Protein AF-A0A4U2CWR6-F1 (afdb_monomer_lite)

Structure (mmCIF, N/CA/C/O backbone):
data_AF-A0A4U2CWR6-F1
#
_entry.id   AF-A0A4U2CWR6-F1
#
loop_
_atom_site.group_PDB
_atom_site.id
_atom_site.type_symbol
_atom_site.label_atom_id
_atom_site.label_alt_id
_atom_site.label_comp_id
_atom_site.label_asym_id
_atom_site.label_entity_id
_atom_site.label_seq_id
_atom_site.pdbx_PDB_ins_code
_atom_site.Cartn_x
_atom_site.Cartn_y
_atom_site.Cartn_z
_atom_site.occupancy
_atom_site.B_iso_or_equiv
_atom_site.auth_seq_id
_atom_site.auth_comp_id
_atom_site.auth_asym_id
_atom_site.auth_atom_id
_atom_site.pdbx_PDB_model_num
ATOM 1 N N . MET A 1 1 ? 25.689 -24.773 -18.401 1.00 38.22 1 MET A N 1
ATOM 2 C CA . MET A 1 1 ? 24.931 -24.814 -19.674 1.00 38.22 1 MET A CA 1
ATOM 3 C C . MET A 1 1 ? 25.914 -24.914 -20.842 1.00 38.22 1 MET A C 1
ATOM 5 O O . MET A 1 1 ? 26.768 -24.046 -20.956 1.00 38.22 1 MET A O 1
ATOM 9 N N . LYS A 1 2 ? 25.847 -25.972 -21.668 1.00 33.59 2 LYS A N 1
ATOM 10 C CA . LYS A 1 2 ? 26.625 -26.074 -22.920 1.00 33.59 2 LYS A CA 1
ATOM 11 C C . LYS A 1 2 ? 25.973 -25.174 -23.967 1.00 33.59 2 LYS A C 1
ATOM 13 O O . LYS A 1 2 ? 24.933 -25.519 -24.521 1.00 33.59 2 LYS A O 1
ATOM 18 N N . ILE A 1 3 ? 26.577 -24.022 -24.215 1.00 40.25 3 ILE A N 1
ATOM 19 C CA . ILE A 1 3 ? 26.231 -23.178 -25.354 1.00 40.25 3 ILE A CA 1
ATOM 20 C C . ILE A 1 3 ? 26.748 -23.913 -26.596 1.00 40.25 3 ILE A C 1
ATOM 22 O O . ILE A 1 3 ? 27.951 -23.987 -26.812 1.00 40.25 3 ILE A O 1
ATOM 26 N N . THR A 1 4 ? 25.856 -24.541 -27.363 1.00 43.25 4 THR A N 1
ATOM 27 C CA . THR A 1 4 ? 26.232 -25.186 -28.630 1.00 43.25 4 THR A CA 1
ATOM 28 C C . THR A 1 4 ? 25.918 -24.200 -29.746 1.00 43.25 4 THR A C 1
ATOM 30 O O . THR A 1 4 ? 24.808 -24.187 -30.268 1.00 43.25 4 THR A O 1
ATOM 33 N N . LEU A 1 5 ? 26.868 -23.314 -30.049 1.00 50.66 5 LEU A N 1
ATOM 34 C CA . LEU A 1 5 ? 26.775 -22.374 -31.164 1.00 50.66 5 LEU A CA 1
ATOM 35 C C . LEU A 1 5 ? 27.650 -22.901 -32.306 1.00 50.66 5 LEU A C 1
ATOM 37 O O . LEU A 1 5 ? 28.871 -22.914 -32.212 1.00 50.66 5 LEU A O 1
ATOM 41 N N . THR A 1 6 ? 27.042 -23.353 -33.399 1.00 48.31 6 THR A N 1
ATOM 42 C CA . THR A 1 6 ? 27.735 -23.533 -34.683 1.00 48.31 6 THR A CA 1
ATOM 43 C C . THR A 1 6 ? 27.478 -22.286 -35.528 1.00 48.31 6 THR A C 1
ATOM 45 O O . THR A 1 6 ? 26.455 -22.186 -36.201 1.00 48.31 6 THR A O 1
ATOM 48 N N . PRO A 1 7 ? 28.357 -21.278 -35.404 1.00 51.94 7 PRO A N 1
ATOM 49 C CA . PRO A 1 7 ? 29.468 -21.095 -36.344 1.00 51.94 7 PRO A CA 1
ATOM 50 C C . PRO A 1 7 ? 30.818 -21.010 -35.611 1.00 51.94 7 PRO A C 1
ATOM 52 O O . PRO A 1 7 ? 30.863 -20.699 -34.427 1.00 51.94 7 PRO A O 1
ATOM 55 N N . GLN A 1 8 ? 31.931 -21.301 -36.302 1.00 70.06 8 GLN A N 1
ATOM 56 C CA . GLN A 1 8 ? 33.283 -21.359 -35.715 1.00 70.06 8 GLN A CA 1
ATOM 57 C C . GLN A 1 8 ? 33.534 -20.222 -34.708 1.00 70.06 8 GLN A C 1
ATOM 59 O O . GLN A 1 8 ? 33.288 -19.067 -35.032 1.00 70.06 8 GLN A O 1
ATOM 64 N N . GLN A 1 9 ? 34.078 -20.535 -33.524 1.00 72.56 9 GLN A N 1
ATOM 65 C CA . GLN A 1 9 ? 34.328 -19.604 -32.400 1.00 72.56 9 GLN A CA 1
ATOM 66 C C . GLN A 1 9 ? 34.933 -18.249 -32.823 1.00 72.56 9 GLN A C 1
ATOM 68 O O . GLN A 1 9 ? 34.632 -17.217 -32.230 1.00 72.56 9 GLN A O 1
ATOM 73 N N . LYS A 1 10 ? 35.749 -18.245 -33.888 1.00 75.25 10 LYS A N 1
ATOM 74 C CA . LYS A 1 10 ? 36.299 -17.040 -34.531 1.00 75.25 10 LYS A CA 1
ATOM 75 C C . LYS A 1 10 ? 35.227 -16.115 -35.124 1.00 75.25 10 LYS A C 1
ATOM 77 O O . LYS A 1 10 ? 35.309 -14.902 -34.951 1.00 75.25 10 LYS A O 1
ATOM 82 N N . GLY A 1 11 ? 34.230 -16.674 -35.804 1.00 77.94 11 GLY A N 1
ATOM 83 C CA . GLY A 1 11 ? 33.091 -15.951 -36.368 1.00 77.94 11 GLY A CA 1
ATOM 84 C C . GLY A 1 11 ? 32.202 -15.337 -35.291 1.00 77.94 11 GLY A C 1
ATOM 85 O O . GLY A 1 11 ? 31.825 -14.178 -35.419 1.00 77.94 11 GLY A O 1
ATOM 86 N N . LEU A 1 12 ? 31.954 -16.054 -34.190 1.00 80.06 12 LEU A N 1
ATOM 87 C CA . LEU A 1 12 ? 31.197 -15.506 -33.062 1.00 80.06 12 LEU A CA 1
ATOM 88 C C . LEU A 1 12 ? 31.945 -14.354 -32.377 1.00 80.06 12 LEU A C 1
ATOM 90 O O . LEU A 1 12 ? 31.352 -13.307 -32.138 1.00 80.06 12 LEU A O 1
ATOM 94 N N . SER A 1 13 ? 33.251 -14.498 -32.119 1.00 82.75 13 SER A N 1
ATOM 95 C CA . SER A 1 13 ? 34.047 -13.393 -31.563 1.00 82.75 13 SER A CA 1
ATOM 96 C C . SER A 1 13 ? 34.079 -12.178 -32.493 1.00 82.75 13 SER A C 1
ATOM 98 O O . SER A 1 13 ? 33.919 -11.052 -32.037 1.00 82.75 13 SER A O 1
ATOM 100 N N . ALA A 1 14 ? 34.214 -12.393 -33.807 1.00 81.62 14 ALA A N 1
ATOM 101 C CA . ALA A 1 14 ? 34.200 -11.306 -34.784 1.00 81.62 14 ALA A CA 1
ATOM 102 C C . ALA A 1 14 ? 32.835 -10.601 -34.836 1.00 81.62 14 ALA A C 1
ATOM 104 O O . ALA A 1 14 ? 32.784 -9.375 -34.855 1.00 81.62 14 ALA A O 1
ATOM 105 N N . TYR A 1 15 ? 31.739 -11.362 -34.799 1.00 83.31 15 TYR A N 1
ATOM 106 C CA . TYR A 1 15 ? 30.382 -10.821 -34.758 1.00 83.31 15 TYR A CA 1
ATOM 107 C C . TYR A 1 15 ? 30.143 -9.975 -33.502 1.00 83.31 15 TYR A C 1
ATOM 109 O O . TYR A 1 15 ? 29.668 -8.847 -33.604 1.00 83.31 15 TYR A O 1
ATOM 117 N N . LEU A 1 16 ? 30.537 -10.472 -32.325 1.00 83.94 16 LEU A N 1
ATOM 118 C CA . LEU A 1 16 ? 30.400 -9.732 -31.068 1.00 83.94 16 LEU A CA 1
ATOM 119 C C . LEU A 1 16 ? 31.238 -8.446 -31.072 1.00 83.94 16 LEU A C 1
ATOM 121 O O . LEU A 1 16 ? 30.727 -7.393 -30.699 1.00 83.94 16 LEU A O 1
ATOM 125 N N . ASN A 1 17 ? 32.479 -8.501 -31.566 1.00 83.56 17 ASN A N 1
ATOM 126 C CA . ASN A 1 17 ? 33.357 -7.329 -31.681 1.00 83.56 17 ASN A CA 1
ATOM 127 C C . ASN A 1 17 ? 32.782 -6.241 -32.600 1.00 83.56 17 ASN A C 1
ATOM 129 O O . ASN A 1 17 ? 33.017 -5.058 -32.362 1.00 83.56 17 ASN A O 1
ATOM 133 N N . LEU A 1 18 ? 32.034 -6.631 -33.637 1.00 82.81 18 LEU A N 1
ATOM 134 C CA . LEU A 1 18 ? 31.344 -5.705 -34.540 1.00 82.81 18 LEU A CA 1
ATOM 135 C C . LEU A 1 18 ? 30.024 -5.181 -33.958 1.00 82.81 18 LEU A C 1
ATOM 137 O O . LEU A 1 18 ? 29.610 -4.076 -34.298 1.00 82.81 18 LEU A O 1
ATOM 141 N N . ALA A 1 19 ? 29.364 -5.954 -33.092 1.00 81.19 19 ALA A N 1
ATOM 142 C CA . ALA A 1 19 ? 28.064 -5.603 -32.528 1.00 81.19 19 ALA A CA 1
ATOM 143 C C . ALA A 1 19 ? 28.140 -4.484 -31.476 1.00 81.19 19 ALA A C 1
ATOM 145 O O . ALA A 1 19 ? 27.204 -3.696 -31.356 1.00 81.19 19 ALA A O 1
ATOM 146 N N . SER A 1 20 ? 29.228 -4.401 -30.701 1.00 78.31 20 SER A N 1
ATOM 147 C CA . SER A 1 20 ? 29.409 -3.343 -29.698 1.00 78.31 20 SER A CA 1
ATOM 148 C C . SER A 1 20 ? 30.889 -3.126 -29.361 1.00 78.31 20 SER A C 1
ATOM 150 O O . SER A 1 20 ? 31.623 -4.102 -29.177 1.00 78.31 20 SER A O 1
ATOM 152 N N . PRO A 1 21 ? 31.347 -1.869 -29.181 1.00 77.56 21 PRO A N 1
ATOM 153 C CA . PRO A 1 21 ? 32.722 -1.576 -28.770 1.00 77.56 21 PRO A CA 1
ATOM 154 C C . PRO A 1 21 ? 33.072 -2.171 -27.394 1.00 77.56 21 PRO A C 1
ATOM 156 O O . PRO A 1 21 ? 34.241 -2.408 -27.100 1.00 77.56 21 PRO A O 1
ATOM 159 N N . GLU A 1 22 ? 32.072 -2.473 -26.559 1.00 76.12 22 GLU A N 1
ATOM 160 C CA . GLU A 1 22 ? 32.266 -3.114 -25.251 1.00 76.12 22 GLU A CA 1
ATOM 161 C C . GLU A 1 22 ? 32.712 -4.587 -25.357 1.00 76.12 22 GLU A C 1
ATOM 163 O O . GLU A 1 22 ? 33.207 -5.179 -24.392 1.00 76.12 22 GLU A O 1
ATOM 168 N N . PHE A 1 23 ? 32.550 -5.187 -26.538 1.00 82.62 23 PHE A N 1
ATOM 169 C CA . PHE A 1 23 ? 32.865 -6.583 -26.800 1.00 82.62 23 PHE A CA 1
ATOM 170 C C . PHE A 1 23 ? 34.204 -6.797 -27.481 1.00 82.62 23 PHE A C 1
ATOM 172 O O . PHE A 1 23 ? 34.638 -7.933 -27.469 1.00 82.62 23 PHE A O 1
ATOM 179 N N . VAL A 1 24 ? 34.906 -5.750 -27.932 1.00 79.62 24 VAL A N 1
ATOM 180 C CA . VAL A 1 24 ? 36.187 -5.814 -28.679 1.00 79.62 24 VAL A CA 1
ATOM 181 C C . VAL A 1 24 ? 37.262 -6.699 -28.023 1.00 79.62 24 VAL A C 1
ATOM 183 O O . VAL A 1 24 ? 38.139 -7.230 -28.700 1.00 79.62 24 VAL A O 1
ATOM 186 N N . SER A 1 25 ? 37.189 -6.884 -26.703 1.00 79.62 25 SER A N 1
ATOM 187 C CA . SER A 1 25 ? 38.082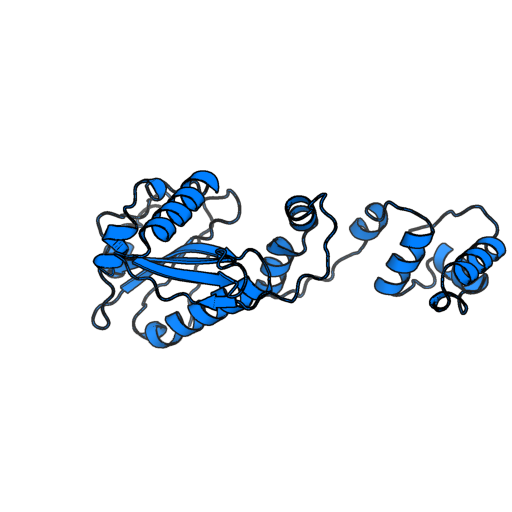 -7.765 -25.934 1.00 79.62 25 SER A CA 1
ATOM 188 C C . SER A 1 25 ? 37.713 -9.257 -25.974 1.00 79.62 25 SER A C 1
ATOM 190 O O . SER A 1 25 ? 38.418 -10.065 -25.373 1.00 79.62 25 SER A O 1
ATOM 192 N N . ILE A 1 26 ? 36.613 -9.645 -26.626 1.00 84.06 26 ILE A N 1
ATOM 193 C CA . ILE A 1 26 ? 36.151 -11.032 -26.710 1.00 84.06 26 ILE A CA 1
ATOM 194 C C . ILE A 1 26 ? 36.870 -11.705 -27.877 1.00 84.06 26 ILE A C 1
ATOM 196 O O . ILE A 1 26 ? 36.615 -11.432 -29.049 1.00 84.06 26 ILE A O 1
ATOM 200 N N . ASP A 1 27 ? 37.766 -12.628 -27.548 1.00 85.62 27 ASP A N 1
ATOM 201 C CA . ASP A 1 27 ? 38.453 -13.471 -28.515 1.00 85.62 27 ASP A CA 1
ATOM 202 C C . ASP A 1 27 ? 37.842 -14.879 -28.581 1.00 85.62 27 ASP A C 1
ATOM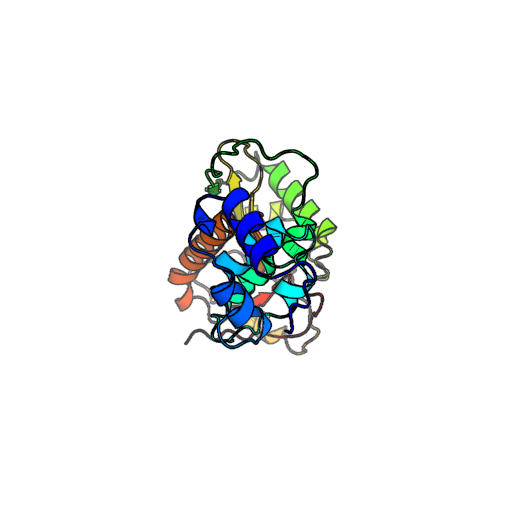 204 O O . ASP A 1 27 ? 37.057 -15.316 -27.733 1.00 85.62 27 ASP A O 1
ATOM 208 N N . SER A 1 28 ? 38.228 -15.627 -29.614 1.00 82.62 28 SER A N 1
ATOM 209 C CA . SER A 1 28 ? 37.776 -17.012 -29.795 1.00 82.62 28 SER A CA 1
ATOM 210 C C . SER A 1 28 ? 38.142 -17.932 -28.617 1.00 82.62 28 SER A C 1
ATOM 212 O O . SER A 1 28 ? 37.442 -18.912 -28.361 1.00 82.62 28 SER A O 1
ATOM 214 N N . VAL A 1 29 ? 39.196 -17.605 -27.857 1.00 84.25 29 VAL A N 1
ATOM 215 C CA . VAL A 1 29 ? 39.625 -18.360 -26.670 1.00 84.25 29 VAL A CA 1
ATOM 216 C C . VAL A 1 29 ? 38.658 -18.139 -25.506 1.00 84.25 29 VAL A C 1
ATOM 218 O O . VAL A 1 29 ? 38.296 -19.100 -24.826 1.00 84.25 29 VAL A O 1
ATOM 221 N N . SER A 1 30 ? 38.201 -16.905 -25.300 1.00 84.06 30 SER A N 1
ATOM 222 C CA . SER A 1 30 ? 37.206 -16.529 -24.292 1.00 84.06 30 SER A CA 1
ATOM 223 C C . SER A 1 30 ? 35.874 -17.219 -24.557 1.00 84.06 30 SER A C 1
ATOM 225 O O . SER A 1 30 ? 35.334 -17.861 -23.659 1.00 84.06 30 SER A O 1
ATOM 227 N N . VAL A 1 31 ? 35.412 -17.199 -25.812 1.00 83.25 31 VAL A N 1
ATOM 228 C CA . VAL A 1 31 ? 34.220 -17.944 -26.248 1.00 83.25 31 VAL A CA 1
ATOM 229 C C . VAL A 1 31 ? 34.382 -19.442 -25.972 1.00 83.25 31 VAL A C 1
ATOM 231 O O . VAL A 1 31 ? 33.513 -20.063 -25.368 1.00 83.25 31 VAL A O 1
ATOM 234 N N . SER A 1 32 ? 35.534 -20.019 -26.325 1.00 83.81 32 SER A N 1
ATOM 235 C CA . SER A 1 32 ? 35.820 -21.439 -26.095 1.00 83.81 32 SER A CA 1
ATOM 236 C C . SER A 1 32 ? 35.809 -21.825 -24.606 1.00 83.81 32 SER A C 1
ATOM 238 O O . SER A 1 32 ? 35.358 -22.911 -24.238 1.00 83.81 32 SER A O 1
ATOM 240 N N . ARG A 1 33 ? 36.294 -20.944 -23.719 1.00 84.56 33 ARG A N 1
ATOM 241 C CA . ARG A 1 33 ? 36.235 -21.150 -22.261 1.00 84.56 33 ARG A CA 1
ATOM 242 C C . ARG A 1 33 ? 34.800 -21.093 -21.732 1.00 84.56 33 ARG A C 1
ATOM 244 O O . ARG A 1 33 ? 34.481 -21.880 -20.842 1.00 84.56 33 ARG A O 1
ATOM 251 N N . TRP A 1 34 ? 33.947 -20.238 -22.300 1.00 86.75 34 TRP A N 1
ATOM 252 C CA . TRP A 1 34 ? 32.525 -20.154 -21.952 1.00 86.75 34 TRP A CA 1
ATOM 253 C C . TRP A 1 34 ? 31.744 -21.394 -22.385 1.00 86.75 34 TRP A C 1
ATOM 255 O O . TRP A 1 34 ? 30.999 -21.954 -21.586 1.00 86.75 34 TRP A O 1
ATOM 265 N N . GLU A 1 35 ? 31.961 -21.884 -23.608 1.00 80.81 35 GLU A N 1
ATOM 266 C CA . GLU A 1 35 ? 31.314 -23.108 -24.110 1.00 80.81 35 GLU A CA 1
ATOM 267 C C . GLU A 1 35 ? 31.675 -24.343 -23.271 1.00 80.81 35 GLU A C 1
ATOM 269 O O . GLU A 1 35 ? 30.838 -25.220 -23.044 1.00 80.81 35 GLU A O 1
ATOM 274 N N . ARG A 1 36 ? 32.918 -24.394 -22.769 1.00 80.94 36 ARG A N 1
ATOM 275 C CA . ARG A 1 36 ? 33.397 -25.440 -21.852 1.00 80.94 36 ARG A CA 1
ATOM 276 C C . ARG A 1 36 ? 32.974 -25.233 -20.394 1.00 80.94 36 ARG A C 1
ATOM 278 O O . ARG A 1 36 ? 33.258 -26.101 -19.574 1.00 80.94 36 ARG A O 1
ATOM 285 N N . GLY A 1 37 ? 32.345 -24.107 -20.054 1.00 77.38 37 GLY A N 1
ATOM 286 C CA . GLY A 1 37 ? 31.981 -23.760 -18.677 1.00 77.38 37 GLY A CA 1
ATOM 287 C C . GLY A 1 37 ? 33.179 -23.537 -17.748 1.00 77.38 37 GLY A C 1
ATOM 288 O O . GLY A 1 37 ? 33.019 -23.584 -16.536 1.00 77.38 37 GLY A O 1
ATOM 289 N N . THR A 1 38 ? 34.382 -23.319 -18.293 1.00 83.94 38 THR A N 1
ATOM 290 C CA . THR A 1 38 ? 35.600 -23.066 -17.501 1.00 83.94 38 THR A CA 1
ATOM 291 C C . THR A 1 38 ? 35.586 -21.670 -16.890 1.00 83.94 38 THR A C 1
ATOM 293 O O . THR A 1 38 ? 36.101 -21.450 -15.801 1.00 83.94 38 THR A O 1
ATOM 296 N N . THR A 1 39 ? 35.008 -20.715 -17.610 1.00 81.25 39 THR A N 1
ATOM 297 C CA . THR A 1 39 ? 34.736 -19.369 -17.118 1.00 81.25 39 THR A CA 1
ATOM 298 C C . THR A 1 39 ? 33.342 -18.972 -17.570 1.00 81.25 39 THR A C 1
ATOM 300 O O . THR A 1 39 ? 32.855 -19.451 -18.593 1.00 81.25 39 THR A O 1
ATOM 303 N N . THR A 1 40 ? 32.697 -18.084 -16.828 1.00 78.38 40 THR A N 1
ATOM 304 C CA . THR A 1 40 ? 31.426 -17.478 -17.225 1.00 78.38 40 THR A CA 1
ATOM 305 C C . THR A 1 40 ? 31.579 -15.961 -17.221 1.00 78.38 40 THR A C 1
ATOM 307 O O . THR A 1 40 ? 32.284 -15.404 -16.374 1.00 78.38 40 THR A O 1
ATOM 310 N N . PRO A 1 41 ? 30.984 -15.253 -18.193 1.00 78.69 41 PRO A N 1
ATOM 311 C CA . PRO A 1 41 ? 30.904 -13.806 -18.114 1.00 78.69 41 PRO A CA 1
ATOM 312 C C . PRO A 1 41 ? 30.012 -13.403 -16.935 1.00 78.69 41 PRO A C 1
ATOM 314 O O . PRO A 1 41 ? 29.041 -14.089 -16.618 1.00 78.69 41 PRO A O 1
ATOM 317 N N . HIS A 1 42 ? 30.318 -12.258 -16.322 1.00 75.56 42 HIS A N 1
ATOM 318 C CA . HIS A 1 42 ? 29.456 -11.649 -15.306 1.00 75.56 42 HIS A CA 1
ATOM 319 C C . HIS A 1 42 ? 28.009 -11.528 -15.832 1.00 75.56 42 HIS A C 1
ATOM 321 O O . HIS A 1 42 ? 27.861 -11.170 -17.006 1.00 75.56 42 HIS A O 1
ATOM 327 N N . PRO A 1 43 ? 26.953 -11.743 -15.020 1.00 69.69 43 PRO A N 1
ATOM 328 C CA . PRO A 1 43 ? 25.562 -11.792 -15.493 1.00 69.69 43 PRO A CA 1
ATOM 329 C C . PRO A 1 43 ? 25.151 -10.610 -16.380 1.00 69.69 43 PRO A C 1
ATOM 331 O O . PRO A 1 43 ? 24.611 -10.792 -17.467 1.00 69.69 43 PRO A O 1
ATOM 334 N N . VAL A 1 44 ? 25.519 -9.386 -15.992 1.00 69.19 44 VAL A N 1
ATOM 335 C CA . VAL A 1 44 ? 25.278 -8.169 -16.795 1.00 69.19 44 VAL A CA 1
ATOM 336 C C . VAL A 1 44 ? 25.928 -8.248 -18.184 1.00 69.19 44 VAL A C 1
ATOM 338 O O . VAL A 1 44 ? 25.326 -7.863 -19.185 1.00 69.19 44 VAL A O 1
ATOM 341 N N . ARG A 1 45 ? 27.156 -8.772 -18.271 1.00 73.88 45 ARG A N 1
ATOM 342 C CA . ARG A 1 45 ? 27.883 -8.942 -19.536 1.00 73.88 45 ARG A CA 1
ATOM 343 C C . ARG A 1 45 ? 27.302 -10.096 -20.357 1.00 73.88 45 ARG A C 1
ATOM 345 O O . ARG A 1 45 ? 27.200 -9.970 -21.572 1.00 73.88 45 ARG A O 1
ATOM 352 N N . ALA A 1 46 ? 26.866 -11.171 -19.704 1.00 77.88 46 ALA A N 1
ATOM 353 C CA . ALA A 1 46 ? 26.192 -12.303 -20.333 1.00 77.88 46 ALA A CA 1
ATOM 354 C C . ALA A 1 46 ? 24.861 -11.892 -20.981 1.00 77.88 46 ALA A C 1
ATOM 356 O O . ALA A 1 46 ? 24.623 -12.217 -22.139 1.00 77.88 46 ALA A O 1
ATOM 357 N N . ILE A 1 47 ? 24.038 -11.103 -20.280 1.00 74.00 47 ILE A N 1
ATOM 358 C CA . ILE A 1 47 ? 22.762 -10.576 -20.791 1.00 74.00 47 ILE A CA 1
ATOM 359 C C . ILE A 1 47 ? 22.987 -9.725 -22.041 1.00 74.00 47 ILE A C 1
ATOM 361 O O . ILE A 1 47 ? 22.276 -9.883 -23.032 1.00 74.00 47 ILE A O 1
ATOM 365 N N . LYS A 1 48 ? 23.987 -8.838 -22.019 1.00 75.00 48 LYS A N 1
ATOM 366 C CA . LYS A 1 48 ? 24.310 -7.990 -23.172 1.00 75.00 48 LYS A CA 1
ATOM 367 C C . LYS A 1 48 ? 24.766 -8.812 -24.380 1.00 75.00 48 LYS A C 1
ATOM 369 O O . LYS A 1 48 ? 24.300 -8.560 -25.483 1.00 75.00 48 LYS A O 1
ATOM 374 N N . ILE A 1 49 ? 25.614 -9.821 -24.170 1.00 80.88 49 ILE A N 1
ATOM 375 C CA . ILE A 1 49 ? 26.048 -10.742 -25.232 1.00 80.88 49 ILE A CA 1
ATOM 376 C C . ILE A 1 49 ? 24.848 -11.521 -25.781 1.00 80.88 49 ILE A C 1
ATOM 378 O O . ILE A 1 49 ? 24.637 -11.552 -26.988 1.00 80.88 49 ILE A O 1
ATOM 382 N N . LEU A 1 50 ? 24.008 -12.096 -24.920 1.00 79.94 50 LEU A N 1
ATOM 383 C CA . LEU A 1 50 ? 22.843 -12.873 -25.346 1.00 79.94 50 LEU A CA 1
ATOM 384 C C . LEU A 1 50 ? 21.830 -12.027 -26.121 1.00 79.94 50 LEU A C 1
ATOM 386 O O . LEU A 1 50 ? 21.320 -12.499 -27.129 1.00 79.94 50 LEU A O 1
ATOM 390 N N . ARG A 1 51 ? 21.622 -10.758 -25.747 1.00 73.69 51 ARG A N 1
ATOM 391 C CA . ARG A 1 51 ? 20.778 -9.818 -26.507 1.00 73.69 51 ARG A CA 1
ATOM 392 C C . ARG A 1 51 ? 21.263 -9.562 -27.934 1.00 73.69 51 ARG A C 1
ATOM 394 O O . ARG A 1 51 ? 20.455 -9.198 -28.778 1.00 73.69 51 ARG A O 1
ATOM 401 N N . THR A 1 52 ? 22.555 -9.743 -28.219 1.00 79.12 52 THR A N 1
ATOM 402 C CA . THR A 1 52 ? 23.072 -9.642 -29.599 1.00 79.12 52 THR A CA 1
ATOM 403 C C . THR A 1 52 ? 22.862 -10.909 -30.428 1.00 79.12 52 THR A C 1
ATOM 405 O O . THR A 1 52 ? 23.010 -10.867 -31.650 1.00 79.12 52 THR A O 1
ATOM 408 N N . LEU A 1 53 ? 22.531 -12.028 -29.776 1.00 78.12 53 LEU A N 1
ATOM 409 C CA . LEU A 1 53 ? 22.435 -13.359 -30.383 1.00 78.12 53 LEU A CA 1
ATOM 410 C C . LEU A 1 53 ? 20.996 -13.885 -30.437 1.00 78.12 53 LEU A C 1
ATOM 412 O O . LEU A 1 53 ? 20.668 -14.682 -31.310 1.00 78.12 53 LEU A O 1
ATOM 416 N N . THR A 1 54 ? 20.143 -13.467 -29.504 1.00 73.69 54 THR A N 1
ATOM 417 C CA . THR A 1 54 ? 18.756 -13.912 -29.379 1.00 73.69 54 THR A CA 1
ATOM 418 C C . THR A 1 54 ? 17.879 -12.801 -28.806 1.00 73.69 54 THR A C 1
ATOM 420 O O . THR A 1 54 ? 18.307 -12.018 -27.958 1.00 73.69 54 THR A O 1
ATOM 423 N N . ASN A 1 55 ? 16.624 -12.764 -29.255 1.00 68.44 55 ASN A N 1
ATOM 424 C CA . ASN A 1 55 ? 15.593 -11.890 -28.694 1.00 68.44 55 ASN A CA 1
ATOM 425 C C . ASN A 1 55 ? 14.927 -12.493 -27.448 1.00 68.44 55 ASN A C 1
ATOM 427 O O . ASN A 1 55 ? 14.316 -11.759 -26.675 1.00 68.44 55 ASN A O 1
ATOM 431 N N . ASP A 1 56 ? 15.048 -13.808 -27.245 1.00 67.12 56 ASP A N 1
ATOM 432 C CA . ASP A 1 56 ? 14.526 -14.492 -26.064 1.00 67.12 56 ASP A CA 1
ATOM 433 C C . ASP A 1 56 ? 15.655 -14.788 -25.069 1.00 67.12 56 ASP A C 1
ATOM 435 O O . ASP A 1 56 ? 16.584 -15.547 -25.359 1.00 67.12 56 ASP A O 1
ATOM 439 N N . LEU A 1 57 ? 15.565 -14.159 -23.894 1.00 68.94 57 LEU A N 1
ATOM 440 C CA . LEU A 1 57 ? 16.503 -14.309 -22.780 1.00 68.94 57 LEU A CA 1
ATOM 441 C C . LEU A 1 57 ? 15.961 -15.211 -21.669 1.00 68.94 57 LEU A C 1
ATOM 443 O O . LEU A 1 57 ? 16.706 -15.521 -20.736 1.00 68.94 57 LEU A O 1
ATOM 447 N N . MET A 1 58 ? 14.692 -15.623 -21.746 1.00 62.81 58 MET A N 1
ATOM 448 C CA . MET A 1 58 ? 14.030 -16.389 -20.691 1.00 62.81 58 MET A CA 1
ATOM 449 C C . MET A 1 58 ? 14.804 -17.651 -20.300 1.00 62.81 58 MET A C 1
ATOM 451 O O . MET A 1 58 ? 15.026 -17.820 -19.102 1.00 62.81 58 MET A O 1
ATOM 455 N N . PRO A 1 59 ? 15.326 -18.470 -21.240 1.00 73.12 59 PRO A N 1
ATOM 456 C CA . PRO A 1 59 ? 16.072 -19.678 -20.888 1.00 73.12 59 PRO A CA 1
ATOM 457 C C . PRO A 1 59 ? 17.318 -19.412 -20.032 1.00 73.12 59 PRO A C 1
ATOM 459 O O . PRO A 1 59 ? 17.690 -20.243 -19.207 1.00 73.12 59 PRO A O 1
ATOM 462 N N . TYR A 1 60 ? 17.966 -18.257 -20.222 1.00 75.12 60 TYR A N 1
ATOM 463 C CA . TYR A 1 60 ? 19.133 -17.862 -19.435 1.00 75.12 60 TYR A CA 1
ATOM 464 C C . TYR A 1 60 ? 18.723 -17.325 -18.062 1.00 75.12 60 TYR A C 1
ATOM 466 O O . TYR A 1 60 ? 19.271 -17.759 -17.052 1.00 75.12 60 TYR A O 1
ATOM 474 N N . LEU A 1 61 ? 17.732 -16.431 -18.012 1.00 65.38 61 LEU A N 1
ATOM 475 C CA . LEU A 1 61 ? 17.271 -15.817 -16.763 1.00 65.38 61 LEU A CA 1
ATOM 476 C C . LEU A 1 61 ? 16.712 -16.850 -15.777 1.00 65.38 61 LEU A C 1
ATOM 478 O O . LEU A 1 61 ? 16.951 -16.738 -14.580 1.00 65.38 61 LEU A O 1
ATOM 482 N N . THR A 1 62 ? 16.037 -17.891 -16.271 1.00 67.19 62 THR A N 1
ATOM 483 C CA . THR A 1 62 ? 15.525 -18.991 -15.437 1.00 67.19 62 THR A CA 1
ATOM 484 C C . THR A 1 62 ? 16.599 -19.978 -14.981 1.00 67.19 62 THR A C 1
ATOM 486 O O . THR A 1 62 ? 16.316 -20.835 -14.154 1.00 67.19 62 THR A O 1
ATOM 489 N N . SER A 1 63 ? 17.808 -19.907 -15.548 1.00 74.69 63 SER A N 1
ATOM 490 C CA . SER A 1 63 ? 18.927 -20.800 -15.212 1.00 74.69 63 SER A CA 1
ATOM 491 C C . SER A 1 63 ? 19.874 -20.233 -14.151 1.00 74.69 63 SER A C 1
ATOM 493 O O . SER A 1 63 ? 20.808 -20.922 -13.747 1.00 74.69 63 SER A O 1
ATOM 495 N N . LEU A 1 64 ? 19.667 -18.980 -13.735 1.00 71.88 64 LEU A N 1
ATOM 496 C CA . LEU A 1 64 ? 20.456 -18.346 -12.685 1.00 71.88 64 LEU A CA 1
ATOM 497 C C . LEU A 1 64 ? 20.016 -18.902 -11.326 1.00 71.88 64 LEU A C 1
ATOM 499 O O . LEU A 1 64 ? 18.849 -18.784 -10.954 1.00 71.88 64 LEU A O 1
ATOM 503 N N . GLU A 1 65 ? 20.948 -19.521 -10.604 1.00 59.50 65 GLU A N 1
ATOM 504 C CA . GLU A 1 65 ? 20.762 -19.885 -9.199 1.00 59.50 65 GLU A CA 1
ATOM 505 C C . GLU A 1 65 ? 20.865 -18.602 -8.364 1.00 59.50 65 GLU A C 1
ATOM 507 O O . GLU A 1 65 ? 21.859 -17.878 -8.449 1.00 59.50 65 GLU A O 1
ATOM 512 N N . TRP A 1 66 ? 19.808 -18.282 -7.618 1.00 54.62 66 TRP A N 1
ATOM 513 C CA . TRP A 1 66 ? 19.773 -17.133 -6.717 1.00 54.62 66 TRP A CA 1
ATOM 514 C C . TRP A 1 66 ? 20.258 -17.601 -5.340 1.00 54.62 66 TRP A C 1
ATOM 516 O O . TRP A 1 66 ? 19.679 -18.523 -4.766 1.00 54.62 66 TRP A O 1
ATOM 526 N N . GLU A 1 67 ? 21.339 -17.012 -4.827 1.00 51.81 67 GLU A N 1
ATOM 527 C CA . GLU A 1 67 ? 21.762 -17.211 -3.436 1.00 51.81 67 GLU A CA 1
ATOM 528 C C . GLU A 1 67 ? 20.851 -16.378 -2.518 1.00 51.81 67 GLU A C 1
ATOM 530 O O . GLU A 1 67 ? 20.913 -15.149 -2.500 1.00 51.81 67 GLU A O 1
ATOM 535 N N . ASP A 1 68 ? 19.972 -17.062 -1.784 1.00 51.09 68 ASP A N 1
ATOM 536 C CA . ASP A 1 68 ? 19.011 -16.470 -0.850 1.00 51.09 68 ASP A CA 1
ATOM 537 C C . ASP A 1 68 ? 19.682 -16.049 0.477 1.00 51.09 68 ASP A C 1
ATOM 539 O O . ASP A 1 68 ? 19.721 -16.810 1.443 1.00 51.09 68 ASP A O 1
ATOM 543 N N . GLU A 1 69 ? 20.131 -14.795 0.557 1.00 50.94 69 GLU A N 1
ATOM 544 C CA . GLU A 1 69 ? 20.181 -14.009 1.809 1.00 50.94 69 GLU A CA 1
ATOM 545 C C . GLU A 1 69 ? 19.458 -12.657 1.628 1.00 50.94 69 GLU A C 1
ATOM 547 O O . GLU A 1 69 ? 19.887 -11.608 2.108 1.00 50.94 69 GLU A O 1
ATOM 552 N N . GLU A 1 70 ? 18.342 -12.641 0.894 1.00 55.06 70 GLU A N 1
ATOM 553 C CA . GLU A 1 70 ? 17.590 -11.403 0.686 1.00 55.06 70 GLU A CA 1
ATOM 554 C C . GLU A 1 70 ? 16.694 -11.067 1.891 1.00 55.06 70 GLU A C 1
ATOM 556 O O . GLU A 1 70 ? 15.846 -11.859 2.316 1.00 55.06 70 GLU A O 1
ATOM 561 N N . ASP A 1 71 ? 16.868 -9.853 2.427 1.00 72.88 71 ASP A N 1
ATOM 562 C CA . ASP A 1 71 ? 15.951 -9.231 3.383 1.00 72.88 71 ASP A CA 1
ATOM 563 C C . ASP A 1 71 ? 14.499 -9.351 2.883 1.00 72.88 71 ASP A C 1
ATOM 565 O O . ASP A 1 71 ? 14.203 -9.151 1.701 1.00 72.88 71 ASP A O 1
ATOM 569 N N . ILE A 1 72 ? 13.567 -9.680 3.786 1.00 67.12 72 ILE A N 1
ATOM 570 C CA . ILE A 1 72 ? 12.153 -9.919 3.453 1.00 67.12 72 ILE A CA 1
ATOM 571 C C . ILE A 1 72 ? 11.566 -8.719 2.699 1.00 67.12 72 ILE A C 1
ATOM 573 O O . ILE A 1 72 ? 10.742 -8.909 1.803 1.00 67.12 72 ILE A O 1
ATOM 577 N N . MET A 1 73 ? 11.997 -7.501 3.041 1.00 62.28 73 MET A N 1
ATOM 578 C CA . MET A 1 73 ? 11.568 -6.282 2.359 1.00 62.28 73 MET A CA 1
ATOM 579 C C . MET A 1 73 ? 12.073 -6.219 0.919 1.00 62.28 73 MET A C 1
ATOM 581 O O . MET A 1 73 ? 11.267 -5.969 0.024 1.00 62.28 73 MET A O 1
ATOM 585 N N . SER A 1 74 ? 13.353 -6.508 0.682 1.00 69.12 74 SER A N 1
ATOM 586 C CA . SER A 1 74 ? 13.936 -6.577 -0.663 1.00 69.12 74 SER A CA 1
ATOM 587 C C . SER A 1 74 ? 13.197 -7.588 -1.534 1.00 69.12 74 SER A C 1
ATOM 589 O O . SER A 1 74 ? 12.765 -7.249 -2.634 1.00 69.12 74 SER A O 1
ATOM 591 N N . ARG A 1 75 ? 12.896 -8.776 -0.993 1.00 70.44 75 ARG A N 1
ATOM 592 C CA . ARG A 1 75 ? 12.104 -9.789 -1.701 1.00 70.44 75 ARG A CA 1
ATOM 593 C C . ARG A 1 75 ? 10.680 -9.315 -2.010 1.00 70.44 75 ARG A C 1
ATOM 595 O O . ARG A 1 75 ? 10.156 -9.588 -3.086 1.00 70.44 75 ARG A O 1
ATOM 602 N N . MET A 1 76 ? 10.029 -8.595 -1.091 1.00 66.38 76 MET A N 1
ATOM 603 C CA . MET A 1 76 ? 8.692 -8.029 -1.330 1.00 66.38 76 MET A CA 1
ATOM 604 C C . MET A 1 76 ? 8.701 -6.954 -2.422 1.00 66.38 76 MET A C 1
ATOM 606 O O . MET A 1 76 ? 7.785 -6.918 -3.245 1.00 66.38 76 MET A O 1
ATOM 610 N N . VAL A 1 77 ? 9.713 -6.084 -2.431 1.00 66.75 77 VAL A N 1
ATOM 611 C CA . VAL A 1 77 ? 9.911 -5.065 -3.472 1.00 66.75 77 VAL A CA 1
ATOM 612 C C . VAL A 1 77 ? 10.177 -5.742 -4.814 1.00 66.75 77 VAL A C 1
ATOM 614 O O . VAL A 1 77 ? 9.522 -5.413 -5.805 1.00 66.75 77 VAL A O 1
ATOM 617 N N . TYR A 1 78 ? 11.056 -6.745 -4.828 1.00 69.12 78 TYR A N 1
ATOM 618 C CA . TYR A 1 78 ? 11.371 -7.527 -6.013 1.00 69.12 78 TYR A CA 1
ATOM 619 C C . TYR A 1 78 ? 10.130 -8.199 -6.602 1.00 69.12 78 TYR A C 1
ATOM 621 O O . TYR A 1 78 ? 9.774 -7.945 -7.751 1.00 69.12 78 TYR A O 1
ATOM 629 N N . GLU A 1 79 ? 9.402 -8.984 -5.806 1.00 71.12 79 GLU A N 1
ATOM 630 C CA . GLU A 1 79 ? 8.186 -9.665 -6.259 1.00 71.12 79 GLU A CA 1
ATOM 631 C C . GLU A 1 79 ? 7.143 -8.689 -6.821 1.00 71.12 79 GLU A C 1
ATOM 633 O O . GLU A 1 79 ? 6.467 -8.980 -7.813 1.00 71.12 79 GLU A O 1
ATOM 638 N N . ARG A 1 80 ? 7.032 -7.503 -6.214 1.00 67.62 80 ARG A N 1
ATOM 639 C CA . ARG A 1 80 ? 6.015 -6.512 -6.564 1.00 67.62 80 ARG A CA 1
ATOM 640 C C . ARG A 1 80 ? 6.348 -5.685 -7.803 1.00 67.62 80 ARG A C 1
ATOM 642 O O . ARG A 1 80 ? 5.428 -5.372 -8.556 1.00 67.62 80 ARG A O 1
ATOM 649 N N . PHE A 1 81 ? 7.607 -5.303 -7.999 1.00 71.00 81 PHE A N 1
ATOM 650 C CA . PHE A 1 81 ? 7.991 -4.330 -9.031 1.00 71.00 81 PHE A CA 1
ATOM 651 C C . PHE A 1 81 ? 8.945 -4.889 -10.085 1.00 71.00 81 PHE A C 1
ATOM 653 O O . PHE A 1 81 ? 8.966 -4.390 -11.207 1.00 71.00 81 PHE A O 1
ATOM 660 N N . TYR A 1 82 ? 9.695 -5.938 -9.752 1.00 65.00 82 TYR A N 1
ATOM 661 C CA . TYR A 1 82 ? 10.778 -6.463 -10.581 1.00 65.00 82 TYR A CA 1
ATOM 662 C C . TYR A 1 82 ? 10.551 -7.896 -11.070 1.00 65.00 82 TYR A C 1
ATOM 664 O O . TYR A 1 82 ? 11.240 -8.336 -11.992 1.00 65.00 82 TYR A O 1
ATOM 672 N N . SER A 1 83 ? 9.577 -8.619 -10.507 1.00 65.31 83 SER A N 1
ATOM 673 C CA . SER A 1 83 ? 9.246 -9.971 -10.957 1.00 65.31 83 SER A CA 1
ATOM 674 C C . SER A 1 83 ? 8.812 -9.982 -12.417 1.00 65.31 83 SER A C 1
ATOM 676 O O . SER A 1 83 ? 8.223 -9.031 -12.932 1.00 65.31 83 SER A O 1
ATOM 678 N N . THR A 1 84 ? 9.009 -11.112 -13.090 1.00 55.69 84 THR A N 1
ATOM 679 C CA . THR A 1 84 ? 8.522 -11.308 -14.462 1.00 55.69 84 THR A CA 1
ATOM 680 C C . THR A 1 84 ? 7.016 -11.052 -14.571 1.00 55.69 84 THR A C 1
ATOM 682 O O . THR A 1 84 ? 6.548 -10.521 -15.574 1.00 55.69 84 THR A O 1
ATOM 685 N N . LYS A 1 85 ? 6.247 -11.365 -13.518 1.00 57.12 85 LYS A N 1
ATOM 686 C CA . LYS A 1 85 ? 4.814 -11.049 -13.446 1.00 57.12 85 LYS A CA 1
ATOM 687 C C . LYS A 1 85 ? 4.585 -9.539 -13.411 1.00 57.12 85 LYS A C 1
ATOM 689 O O . LYS A 1 85 ? 3.780 -9.042 -14.191 1.00 57.12 85 LYS A O 1
ATOM 694 N N . ALA A 1 86 ? 5.306 -8.812 -12.559 1.00 54.69 86 ALA A N 1
ATOM 695 C CA . ALA A 1 86 ? 5.243 -7.354 -12.497 1.00 54.69 86 ALA A CA 1
ATOM 696 C C . ALA A 1 86 ? 5.660 -6.703 -13.827 1.00 54.69 86 ALA A C 1
ATOM 698 O O . ALA A 1 86 ? 4.988 -5.789 -14.300 1.00 54.69 86 ALA A O 1
ATOM 699 N N . ALA A 1 87 ? 6.705 -7.218 -14.479 1.00 56.62 87 ALA A N 1
ATOM 700 C CA . ALA A 1 87 ? 7.151 -6.763 -15.794 1.00 56.62 87 ALA A CA 1
ATOM 701 C C . ALA A 1 87 ? 6.072 -6.955 -16.873 1.00 56.62 87 ALA A C 1
ATOM 703 O O . ALA A 1 87 ? 5.852 -6.064 -17.686 1.00 56.62 87 ALA A O 1
ATOM 704 N N . ILE A 1 88 ? 5.353 -8.083 -16.856 1.00 53.69 88 ILE A N 1
ATOM 705 C CA . ILE A 1 88 ? 4.218 -8.324 -17.759 1.00 53.69 88 ILE A CA 1
ATOM 706 C C . ILE A 1 88 ? 3.060 -7.363 -17.454 1.00 53.69 88 ILE A C 1
ATOM 708 O O . ILE A 1 88 ? 2.506 -6.776 -18.378 1.00 53.69 88 ILE A O 1
ATOM 712 N N . TYR A 1 89 ? 2.707 -7.164 -16.179 1.00 52.09 89 TYR A N 1
ATOM 713 C CA . TYR A 1 89 ? 1.615 -6.262 -15.787 1.00 52.09 89 TYR A CA 1
ATOM 714 C C . TYR A 1 89 ? 1.906 -4.783 -16.069 1.00 52.09 89 TYR A C 1
ATOM 716 O O . TYR A 1 89 ? 0.980 -4.013 -16.305 1.00 52.09 89 TYR A O 1
ATOM 724 N N . SER A 1 90 ? 3.176 -4.385 -16.040 1.00 56.09 90 SER A N 1
ATOM 725 C CA . SER A 1 90 ? 3.622 -3.014 -16.318 1.00 56.09 90 SER A CA 1
ATOM 726 C C . SER A 1 90 ? 3.965 -2.767 -17.790 1.00 56.09 90 SER A C 1
ATOM 728 O O . SER A 1 90 ? 4.182 -1.618 -18.181 1.00 56.09 90 SER A O 1
ATOM 730 N N . ALA A 1 91 ? 4.004 -3.809 -18.627 1.00 47.91 91 ALA A N 1
ATOM 731 C CA . ALA A 1 91 ? 4.317 -3.679 -20.042 1.00 47.91 91 ALA A CA 1
ATOM 732 C C . ALA A 1 91 ? 3.205 -2.911 -20.780 1.00 47.91 91 ALA A C 1
ATOM 734 O O . ALA A 1 91 ? 2.118 -3.427 -21.031 1.00 47.91 91 ALA A O 1
ATOM 735 N N . SER A 1 92 ? 3.501 -1.670 -21.167 1.00 48.09 92 SER A N 1
ATOM 736 C CA . SER A 1 92 ? 2.661 -0.863 -22.055 1.00 48.09 92 SER A CA 1
ATOM 737 C C . SER A 1 92 ? 3.176 -0.944 -23.493 1.00 48.09 92 SER A C 1
ATOM 739 O O . SER A 1 92 ? 4.377 -0.863 -23.739 1.00 48.09 92 SER A O 1
ATOM 741 N N . TYR A 1 93 ? 2.265 -1.050 -24.466 1.00 43.78 93 TYR A N 1
ATOM 742 C CA . TYR A 1 93 ? 2.587 -0.992 -25.902 1.00 43.78 93 TYR A CA 1
ATOM 743 C C . TYR A 1 93 ? 3.028 0.407 -26.372 1.00 43.78 93 TYR A C 1
ATOM 745 O O . TYR A 1 93 ? 3.484 0.575 -27.505 1.00 43.78 93 TYR A O 1
ATOM 753 N N . SER A 1 94 ? 2.887 1.423 -25.518 1.00 40.78 94 SER A N 1
ATOM 754 C CA . SER A 1 94 ? 3.216 2.811 -25.839 1.00 40.78 94 SER A CA 1
ATOM 755 C C . SER A 1 94 ? 4.701 3.083 -25.592 1.00 40.78 94 SER A C 1
ATOM 757 O O . SER A 1 94 ? 5.233 2.753 -24.534 1.00 40.78 94 SER A O 1
ATOM 759 N N . ARG A 1 95 ? 5.384 3.709 -26.562 1.00 40.12 95 ARG A N 1
ATOM 760 C CA . ARG A 1 95 ? 6.794 4.113 -26.424 1.00 40.12 95 ARG A CA 1
ATOM 761 C C . ARG A 1 95 ? 6.953 5.057 -25.230 1.00 40.12 95 ARG A C 1
ATOM 763 O O . ARG A 1 95 ? 6.400 6.154 -25.234 1.00 40.12 95 ARG A O 1
ATOM 770 N N . VAL A 1 96 ? 7.751 4.636 -24.253 1.00 43.75 96 VAL A N 1
ATOM 771 C CA . VAL A 1 96 ? 8.175 5.455 -23.114 1.00 43.75 96 VAL A CA 1
ATOM 772 C C . VAL A 1 96 ? 9.064 6.578 -23.654 1.00 43.75 96 VAL A C 1
ATOM 774 O O . VAL A 1 96 ? 10.242 6.376 -23.939 1.00 43.75 96 VAL A O 1
ATOM 777 N N . GLY A 1 97 ? 8.480 7.758 -23.876 1.00 41.62 97 GLY A N 1
ATOM 778 C CA . GLY A 1 97 ? 9.255 8.998 -23.947 1.00 41.62 97 GLY A CA 1
ATOM 779 C C . GLY A 1 97 ? 9.946 9.240 -22.603 1.00 41.62 97 GLY A C 1
ATOM 780 O O . GLY A 1 97 ? 9.585 8.609 -21.619 1.00 41.62 97 GLY A O 1
ATOM 781 N N . ASN A 1 98 ? 10.944 10.121 -22.543 1.00 40.78 98 ASN A N 1
ATOM 782 C CA . ASN A 1 98 ? 11.643 10.461 -21.298 1.00 40.78 98 ASN A CA 1
ATOM 783 C C . ASN A 1 98 ? 10.661 11.024 -20.250 1.00 40.78 98 ASN A C 1
ATOM 785 O O . ASN A 1 98 ? 10.455 12.235 -20.175 1.00 40.78 98 ASN A O 1
ATOM 789 N N . ILE A 1 99 ? 10.040 10.150 -19.458 1.00 53.03 99 ILE A N 1
ATOM 790 C CA . ILE A 1 99 ? 9.223 10.528 -18.310 1.00 53.03 99 ILE A CA 1
ATOM 791 C C . ILE A 1 99 ? 10.221 10.944 -17.233 1.00 53.03 99 ILE A C 1
ATOM 793 O O . ILE A 1 99 ? 11.037 10.140 -16.779 1.00 53.03 99 ILE A O 1
ATOM 797 N N . SER A 1 100 ? 10.217 12.231 -16.883 1.00 58.34 100 SER A N 1
ATOM 798 C CA . SER A 1 100 ? 10.932 12.721 -15.706 1.00 58.34 100 SER A CA 1
ATOM 799 C C . SER A 1 100 ? 10.496 11.897 -14.494 1.00 58.34 100 SER A C 1
ATOM 801 O O . SER A 1 100 ? 9.316 11.568 -14.384 1.00 58.34 100 SER A O 1
ATOM 803 N N . ALA A 1 101 ? 11.426 11.536 -13.606 1.00 66.25 101 ALA A N 1
ATOM 804 C CA . ALA A 1 101 ? 11.073 10.789 -12.403 1.00 66.25 101 ALA A CA 1
ATOM 805 C C . ALA A 1 101 ? 9.929 11.517 -11.659 1.00 66.25 101 ALA A C 1
ATOM 807 O O . ALA A 1 101 ? 10.047 12.726 -11.424 1.00 66.25 101 ALA A O 1
ATOM 808 N N . PRO A 1 102 ? 8.818 10.829 -11.329 1.00 71.94 102 PRO A N 1
ATOM 809 C CA . PRO A 1 102 ? 7.642 11.473 -10.756 1.00 71.94 102 PRO A CA 1
ATOM 810 C C . PRO A 1 102 ? 7.990 12.127 -9.417 1.00 71.94 102 PRO A C 1
ATOM 812 O O . PRO A 1 102 ? 8.715 11.556 -8.598 1.00 71.94 102 PRO A O 1
ATOM 815 N N . ILE A 1 103 ? 7.459 13.329 -9.175 1.00 86.12 103 ILE A N 1
ATOM 816 C CA . ILE A 1 103 ? 7.659 14.032 -7.903 1.00 86.12 103 ILE A CA 1
ATOM 817 C C . ILE A 1 103 ? 6.493 13.664 -7.001 1.00 86.12 103 ILE A C 1
ATOM 819 O O . ILE A 1 103 ? 5.420 14.255 -7.083 1.00 86.12 103 ILE A O 1
ATOM 823 N N . ILE A 1 104 ? 6.705 12.681 -6.138 1.00 90.19 104 ILE A N 1
ATOM 824 C CA . ILE A 1 104 ? 5.638 12.115 -5.317 1.00 90.19 104 ILE A CA 1
ATOM 825 C C . ILE A 1 104 ? 5.489 12.926 -4.029 1.00 90.19 104 ILE A C 1
ATOM 827 O O . ILE A 1 104 ? 6.461 13.147 -3.305 1.00 90.19 104 ILE A O 1
ATOM 831 N N . ILE A 1 105 ? 4.263 13.357 -3.735 1.00 91.75 105 ILE A N 1
ATOM 832 C CA . ILE A 1 105 ? 3.925 14.101 -2.518 1.00 91.75 105 ILE A CA 1
ATOM 833 C C . ILE A 1 105 ? 2.718 13.481 -1.817 1.00 91.75 105 ILE A C 1
ATOM 835 O O . ILE A 1 105 ? 1.813 12.950 -2.459 1.00 91.75 105 ILE A O 1
ATOM 839 N N . GLU A 1 106 ? 2.692 13.571 -0.487 1.00 90.81 106 GLU A N 1
ATOM 840 C CA . GLU A 1 106 ? 1.488 13.266 0.285 1.00 90.81 106 GLU A CA 1
ATOM 841 C C . GLU A 1 106 ? 0.487 14.414 0.128 1.00 90.81 106 GLU A C 1
ATOM 843 O O . GLU A 1 106 ? 0.826 15.582 0.341 1.00 90.81 106 GLU A O 1
ATOM 848 N N . LYS A 1 107 ? -0.743 14.089 -0.268 1.00 88.62 107 LYS A N 1
ATOM 849 C CA . LYS A 1 107 ? -1.819 15.060 -0.433 1.00 88.62 107 LYS A CA 1
ATOM 850 C C . LYS A 1 107 ? -2.588 15.204 0.879 1.00 88.62 107 LYS A C 1
ATOM 852 O O . LYS A 1 107 ? -3.104 14.228 1.419 1.00 88.62 107 LYS A O 1
ATOM 857 N N . THR A 1 108 ? -2.741 16.443 1.340 1.00 87.56 108 THR A N 1
ATOM 858 C CA . THR A 1 108 ? -3.707 16.778 2.392 1.00 87.56 108 THR A CA 1
ATOM 859 C C . THR A 1 108 ? -5.122 16.601 1.850 1.00 87.56 108 THR A C 1
ATOM 861 O O . THR A 1 108 ? -5.485 17.258 0.876 1.00 87.56 108 THR A O 1
ATOM 864 N N . ILE A 1 109 ? -5.900 15.715 2.475 1.00 87.19 109 ILE A N 1
ATOM 865 C CA . ILE A 1 109 ? -7.278 15.411 2.073 1.00 87.19 109 ILE A CA 1
ATOM 866 C C . ILE A 1 109 ? -8.239 16.342 2.811 1.00 87.19 109 ILE A C 1
ATOM 868 O O . ILE A 1 109 ? -8.311 16.310 4.044 1.00 87.19 109 ILE A O 1
ATOM 872 N N . ASP A 1 110 ? -9.008 17.118 2.055 1.00 88.19 110 ASP A N 1
ATOM 873 C CA . ASP A 1 110 ? -10.188 17.830 2.536 1.00 88.19 110 ASP A CA 1
ATOM 874 C C . ASP A 1 110 ? -11.425 16.928 2.352 1.00 88.19 110 ASP A C 1
ATOM 876 O O . ASP A 1 110 ? -11.794 16.626 1.218 1.00 88.19 110 ASP A O 1
ATOM 880 N N . PRO A 1 111 ? -12.097 16.486 3.432 1.00 84.12 111 PRO A N 1
ATOM 881 C CA . PRO A 1 111 ? -13.244 15.589 3.325 1.00 84.12 111 PRO A CA 1
ATOM 882 C C . PRO A 1 111 ? -14.354 16.088 2.394 1.00 84.12 111 PRO A C 1
ATOM 884 O O . PRO A 1 111 ? -15.049 15.273 1.794 1.00 84.12 111 PRO A O 1
ATOM 887 N N . ASP A 1 112 ? -14.574 17.397 2.311 1.00 85.06 112 ASP A N 1
ATOM 888 C CA . ASP A 1 112 ? -15.688 17.964 1.555 1.00 85.06 112 ASP A CA 1
ATOM 889 C C . ASP A 1 112 ? -15.297 18.260 0.103 1.00 85.06 112 ASP A C 1
ATOM 891 O O . ASP A 1 112 ? -16.107 18.046 -0.801 1.00 85.06 112 ASP A O 1
ATOM 895 N N . ALA A 1 113 ? -14.049 18.668 -0.144 1.00 85.88 113 ALA A N 1
ATOM 896 C CA . ALA A 1 113 ? -13.561 18.951 -1.495 1.00 85.88 113 ALA A CA 1
ATOM 897 C C . ALA A 1 113 ? -13.024 17.710 -2.239 1.00 85.88 113 ALA A C 1
ATOM 899 O O . ALA A 1 113 ? -13.118 17.641 -3.463 1.00 85.88 113 ALA A O 1
ATOM 900 N N . ASP A 1 114 ? -12.502 16.706 -1.528 1.00 86.31 114 ASP A N 1
ATOM 901 C CA . ASP A 1 114 ? -11.806 15.546 -2.105 1.00 86.31 114 ASP A CA 1
ATOM 902 C C . ASP A 1 114 ? -12.679 14.275 -2.154 1.00 86.31 114 ASP A C 1
ATOM 904 O O . ASP A 1 114 ? -12.175 13.152 -2.088 1.00 86.31 114 ASP A O 1
ATOM 908 N N . LYS A 1 115 ? -14.005 14.416 -2.298 1.00 83.75 115 LYS A N 1
ATOM 909 C CA . LYS A 1 115 ? -14.940 13.273 -2.355 1.00 83.75 115 LYS A CA 1
ATOM 910 C C . LYS A 1 115 ? -14.554 12.235 -3.422 1.00 83.75 115 LYS A C 1
ATOM 912 O O . LYS A 1 115 ? -14.647 11.031 -3.187 1.00 83.75 115 LYS A O 1
ATOM 917 N N . THR A 1 116 ? -14.047 12.702 -4.559 1.00 83.12 116 THR A N 1
ATOM 918 C CA . THR A 1 116 ? -13.596 11.867 -5.681 1.00 83.12 116 THR A CA 1
ATOM 919 C C . THR A 1 116 ? -12.436 10.937 -5.315 1.00 83.12 116 THR A C 1
ATOM 921 O O . THR A 1 116 ? -12.326 9.850 -5.881 1.00 83.12 116 THR A O 1
ATOM 924 N N . PHE A 1 117 ? -11.589 11.299 -4.344 1.00 84.12 117 PHE A N 1
ATOM 925 C CA . PHE A 1 117 ? -10.522 10.418 -3.860 1.00 84.12 117 PHE A CA 1
ATOM 926 C C . PHE A 1 117 ? -11.084 9.231 -3.081 1.00 84.12 117 PHE A C 1
ATOM 928 O O . PHE A 1 117 ? -10.640 8.103 -3.288 1.00 84.12 117 PHE A O 1
ATOM 935 N N . PHE A 1 118 ? -12.088 9.457 -2.231 1.00 86.94 118 PHE A N 1
ATOM 936 C CA . PHE A 1 118 ? -12.765 8.370 -1.522 1.00 86.94 118 PHE A CA 1
ATOM 937 C C . PHE A 1 118 ? -13.443 7.415 -2.503 1.00 86.94 118 PHE A C 1
ATOM 939 O O . PHE A 1 118 ? -13.294 6.206 -2.366 1.00 86.94 118 PHE A O 1
ATOM 946 N N . GLU A 1 119 ? -14.108 7.949 -3.529 1.00 86.81 119 GLU A N 1
ATOM 947 C CA . GLU A 1 119 ? -14.727 7.152 -4.595 1.00 86.81 119 GLU A CA 1
ATOM 948 C C . GLU A 1 119 ? -13.683 6.353 -5.391 1.00 86.81 119 GLU A C 1
ATOM 950 O O . GLU A 1 119 ? -13.879 5.166 -5.645 1.00 86.81 119 GLU A O 1
ATOM 955 N N . SER A 1 120 ? -12.538 6.963 -5.715 1.00 85.75 120 SER A N 1
ATOM 956 C CA . SER A 1 120 ? -11.442 6.305 -6.444 1.00 85.75 120 SER A CA 1
ATOM 957 C C . SER A 1 120 ? -10.827 5.159 -5.640 1.00 85.75 120 SER A C 1
ATOM 959 O O . SER A 1 120 ? -10.548 4.089 -6.178 1.00 85.75 120 SER A O 1
ATOM 961 N N . ILE A 1 121 ? -10.650 5.353 -4.332 1.00 85.00 121 ILE A N 1
ATOM 962 C CA . ILE A 1 121 ? -10.111 4.323 -3.440 1.00 85.00 121 ILE A CA 1
ATOM 963 C C . ILE A 1 121 ? -11.147 3.230 -3.190 1.00 85.00 121 ILE A C 1
ATOM 965 O O . ILE A 1 121 ? -10.798 2.054 -3.230 1.00 85.00 121 ILE A O 1
ATOM 969 N N . GLN A 1 122 ? -12.422 3.580 -3.013 1.00 85.81 122 GLN A N 1
ATOM 970 C CA . GLN A 1 122 ? -13.501 2.598 -2.919 1.00 85.81 122 GLN A CA 1
ATOM 971 C C . GLN A 1 122 ? -13.547 1.730 -4.181 1.00 85.81 122 GLN A C 1
ATOM 973 O O . GLN A 1 122 ? -13.577 0.503 -4.102 1.00 85.81 122 GLN A O 1
ATOM 978 N N . HIS A 1 123 ? -13.472 2.361 -5.355 1.00 83.62 123 HIS A N 1
ATOM 979 C CA . HIS A 1 123 ? -13.418 1.669 -6.635 1.00 83.62 123 HIS A CA 1
ATOM 980 C C . HIS A 1 123 ? -12.190 0.755 -6.742 1.00 83.62 123 HIS A C 1
ATOM 982 O O . HIS A 1 123 ? -12.315 -0.393 -7.170 1.00 83.62 123 HIS A O 1
ATOM 988 N N . PHE A 1 124 ? -11.018 1.213 -6.294 1.00 83.25 124 PHE A N 1
ATOM 989 C CA . PHE A 1 124 ? -9.822 0.377 -6.204 1.00 83.25 124 PHE A CA 1
ATOM 990 C C . PHE A 1 124 ? -10.042 -0.850 -5.303 1.00 83.25 124 PHE A C 1
ATOM 992 O O . PHE A 1 124 ? -9.675 -1.962 -5.679 1.00 83.25 124 PHE A O 1
ATOM 999 N N . LEU A 1 125 ? -10.665 -0.695 -4.131 1.00 79.19 125 LEU A N 1
ATOM 1000 C CA . LEU A 1 125 ? -10.945 -1.819 -3.228 1.00 79.19 125 LEU A CA 1
ATOM 1001 C C . LEU A 1 125 ? -11.905 -2.838 -3.862 1.00 79.19 125 LEU A C 1
ATOM 1003 O O . LEU A 1 125 ? -11.653 -4.038 -3.776 1.00 79.19 125 LEU A O 1
ATOM 1007 N N . HIS A 1 126 ? -12.940 -2.373 -4.568 1.00 75.88 126 HIS A N 1
ATOM 1008 C CA . HIS A 1 126 ? -13.857 -3.251 -5.303 1.00 75.88 126 HIS A CA 1
ATOM 1009 C C . HIS A 1 126 ? -13.170 -3.997 -6.456 1.00 75.88 126 HIS A C 1
ATOM 1011 O O . HIS A 1 126 ? -13.407 -5.186 -6.662 1.00 75.88 126 HIS A O 1
ATOM 1017 N N . THR A 1 127 ? -12.322 -3.311 -7.226 1.00 73.81 127 THR A N 1
ATOM 1018 C CA . THR A 1 127 ? -11.712 -3.871 -8.446 1.00 73.81 127 THR A CA 1
ATOM 1019 C C . THR A 1 127 ? -10.476 -4.720 -8.180 1.00 73.81 127 THR A C 1
ATOM 1021 O O . THR A 1 127 ? -10.215 -5.660 -8.927 1.00 73.81 127 THR A O 1
ATOM 1024 N N . SER A 1 128 ? -9.742 -4.457 -7.096 1.00 66.12 128 SER A N 1
ATOM 1025 C CA . SER A 1 128 ? -8.530 -5.201 -6.721 1.00 66.12 128 SER A CA 1
ATOM 1026 C C . SER A 1 128 ? -8.792 -6.642 -6.258 1.00 66.12 128 SER A C 1
ATOM 1028 O O . SER A 1 128 ? -7.847 -7.328 -5.875 1.00 66.12 128 SER A O 1
ATOM 1030 N N . GLN A 1 129 ? -10.051 -7.112 -6.296 1.00 57.84 129 GLN A N 1
ATOM 1031 C CA . GLN A 1 129 ? -10.482 -8.434 -5.815 1.00 57.84 129 GLN A CA 1
ATOM 1032 C C . GLN A 1 129 ? -9.948 -8.730 -4.414 1.00 57.84 129 GLN A C 1
ATOM 1034 O O . GLN A 1 129 ? -9.605 -9.858 -4.063 1.00 57.84 129 GLN A O 1
ATOM 1039 N N . SER A 1 130 ? -9.882 -7.682 -3.597 1.00 57.97 130 SER A N 1
ATOM 1040 C CA . SER A 1 130 ? -9.226 -7.700 -2.304 1.00 57.97 130 SER A CA 1
ATOM 1041 C C . SER A 1 130 ? -9.927 -8.608 -1.291 1.00 57.97 130 SER A C 1
ATOM 1043 O O . SER A 1 130 ? -9.451 -8.670 -0.169 1.00 57.97 130 SER A O 1
ATOM 1045 N N . GLY A 1 131 ? -11.061 -9.231 -1.637 1.00 56.97 131 GLY A N 1
ATOM 1046 C CA . GLY A 1 131 ? -11.648 -10.429 -1.026 1.00 56.97 131 GLY A CA 1
ATOM 1047 C C . GLY A 1 131 ? -12.056 -10.369 0.448 1.00 56.97 131 GLY A C 1
ATOM 1048 O O . GLY A 1 131 ? -12.602 -11.353 0.941 1.00 56.97 131 GLY A O 1
ATOM 1049 N N . TYR A 1 132 ? -11.798 -9.272 1.167 1.00 72.31 132 TYR A N 1
ATOM 1050 C CA . TYR A 1 132 ? -12.068 -9.210 2.598 1.00 72.31 132 TYR A CA 1
ATOM 1051 C C . TYR A 1 132 ? -13.540 -8.884 2.875 1.00 72.31 132 TYR A C 1
ATOM 1053 O O . TYR A 1 132 ? -13.990 -7.793 2.507 1.00 72.31 132 TYR A O 1
ATOM 1061 N N . PRO A 1 133 ? -14.288 -9.766 3.565 1.00 75.25 133 PRO A N 1
ATOM 1062 C CA . PRO A 1 133 ? -15.708 -9.550 3.810 1.00 75.25 133 PRO A CA 1
ATOM 1063 C C . PRO A 1 133 ? -15.976 -8.224 4.528 1.00 75.25 133 PRO A C 1
ATOM 1065 O O . PRO A 1 133 ? -15.389 -7.944 5.574 1.00 75.25 133 PRO A O 1
ATOM 1068 N N . GLY A 1 134 ? -16.878 -7.413 3.971 1.00 78.69 134 GLY A N 1
ATOM 1069 C CA . GLY A 1 134 ? -17.336 -6.154 4.565 1.00 78.69 134 GLY A CA 1
ATOM 1070 C C . GLY A 1 134 ? -16.459 -4.928 4.292 1.00 78.69 134 GLY A C 1
ATOM 1071 O O . GLY A 1 134 ? -16.902 -3.820 4.579 1.00 78.69 134 GLY A O 1
ATOM 1072 N N . LEU A 1 135 ? -15.268 -5.084 3.698 1.00 79.25 135 LEU A N 1
ATOM 1073 C CA . LEU A 1 135 ? -14.398 -3.951 3.348 1.00 79.25 135 LEU A CA 1
ATOM 1074 C C . LEU A 1 135 ? -15.034 -3.045 2.281 1.00 79.25 135 LEU A C 1
ATOM 1076 O O . LEU A 1 135 ? -14.968 -1.822 2.352 1.00 79.25 135 LEU A O 1
ATOM 1080 N N . GLU A 1 136 ? -15.691 -3.672 1.315 1.00 76.06 136 GLU A N 1
ATOM 1081 C CA . GLU A 1 136 ? -16.376 -3.046 0.183 1.00 76.06 136 GLU A CA 1
ATOM 1082 C C . GLU A 1 136 ? -17.635 -2.252 0.571 1.00 76.06 136 GLU A C 1
ATOM 1084 O O . GLU A 1 136 ? -18.094 -1.403 -0.187 1.00 76.06 136 GLU A O 1
ATOM 1089 N N . ALA A 1 137 ? -18.184 -2.512 1.760 1.00 82.50 137 ALA A N 1
ATOM 1090 C CA . ALA A 1 137 ? -19.368 -1.840 2.288 1.00 82.50 137 ALA A CA 1
ATOM 1091 C C . ALA A 1 137 ? -19.021 -0.654 3.205 1.00 82.50 137 ALA A C 1
ATOM 1093 O O . ALA A 1 137 ? -19.922 0.004 3.728 1.00 82.50 137 ALA A O 1
ATOM 1094 N N . LEU A 1 138 ? -17.731 -0.388 3.444 1.00 87.38 138 LEU A N 1
ATOM 1095 C CA . LEU A 1 138 ? -17.311 0.701 4.319 1.00 87.38 138 LEU A CA 1
ATOM 1096 C C . LEU A 1 138 ? -17.534 2.063 3.664 1.00 87.38 138 LEU A C 1
ATOM 1098 O O . LEU A 1 138 ? -17.082 2.315 2.550 1.00 87.38 138 LEU A O 1
ATOM 1102 N N . ASP A 1 139 ? -18.139 2.977 4.417 1.00 90.19 139 ASP A N 1
ATOM 1103 C CA . ASP A 1 139 ? -18.182 4.394 4.070 1.00 90.19 139 ASP A CA 1
ATOM 1104 C C . ASP A 1 139 ? -16.868 5.069 4.498 1.00 90.19 139 ASP A C 1
ATOM 1106 O O . ASP A 1 139 ? -16.709 5.532 5.634 1.00 90.19 139 ASP A O 1
ATOM 1110 N N . LEU A 1 140 ? -15.891 5.100 3.587 1.00 90.56 140 LEU A N 1
ATOM 1111 C CA . LEU A 1 140 ? -14.577 5.693 3.857 1.00 90.56 140 LEU A CA 1
ATOM 1112 C C . LEU A 1 140 ? -14.662 7.187 4.193 1.00 90.56 140 LEU A C 1
ATOM 1114 O O . LEU A 1 140 ? -13.870 7.671 5.003 1.00 90.56 140 LEU A O 1
ATOM 1118 N N . HIS A 1 141 ? -15.626 7.906 3.613 1.00 90.81 141 HIS A N 1
ATOM 1119 C CA . HIS A 1 141 ? -15.818 9.336 3.856 1.00 90.81 141 HIS A CA 1
ATOM 1120 C C . HIS A 1 141 ? -16.254 9.587 5.301 1.00 90.81 141 HIS A C 1
ATOM 1122 O O . HIS A 1 141 ? -15.614 10.354 6.031 1.00 90.81 141 HIS A O 1
ATOM 1128 N N . TYR A 1 142 ? -17.278 8.862 5.757 1.00 91.56 142 TYR A N 1
ATOM 1129 C CA . TYR A 1 142 ? -17.749 8.921 7.138 1.00 91.56 142 TYR A CA 1
ATOM 1130 C C . TYR A 1 142 ? -16.665 8.492 8.137 1.00 91.56 142 TYR A C 1
ATOM 1132 O O . TYR A 1 142 ? -16.439 9.158 9.157 1.00 91.56 142 TYR A O 1
ATOM 1140 N N . LEU A 1 143 ? -15.960 7.393 7.856 1.00 92.50 143 LEU A N 1
ATOM 1141 C CA . LEU A 1 143 ? -14.918 6.879 8.747 1.00 92.50 143 LEU A CA 1
ATOM 1142 C C . LEU A 1 143 ? -13.728 7.842 8.860 1.00 92.50 143 LEU A C 1
ATOM 1144 O O . LEU A 1 143 ? -13.168 7.994 9.949 1.00 92.50 143 LEU A O 1
ATOM 1148 N N . TYR A 1 144 ? -13.372 8.537 7.777 1.00 91.75 144 TYR A N 1
ATOM 1149 C CA . TYR A 1 144 ? -12.343 9.574 7.803 1.00 91.75 144 TYR A CA 1
ATOM 1150 C C . TYR A 1 144 ? -12.777 10.783 8.638 1.00 91.75 144 TYR A C 1
ATOM 1152 O O . TYR A 1 144 ? -12.066 11.175 9.567 1.00 91.75 144 TYR A O 1
ATOM 1160 N N . LYS A 1 145 ? -13.986 11.320 8.403 1.00 91.06 145 LYS A N 1
ATOM 1161 C CA . LYS A 1 145 ? -14.531 12.452 9.180 1.00 91.06 145 LYS A CA 1
ATOM 1162 C C . LYS A 1 145 ? -14.615 12.158 10.677 1.00 91.06 145 LYS A C 1
ATOM 1164 O O . LYS A 1 145 ? -14.331 13.024 11.502 1.00 91.06 145 LYS A O 1
ATOM 1169 N N . THR A 1 146 ? -14.962 10.925 11.037 1.00 91.50 146 THR A N 1
ATOM 1170 C CA . THR A 1 146 ? -15.062 10.482 12.437 1.00 91.50 146 THR A CA 1
ATOM 1171 C C . THR A 1 146 ? -13.730 10.030 13.043 1.00 91.50 146 THR A C 1
ATOM 1173 O O . THR A 1 146 ? -13.708 9.542 14.174 1.00 91.50 146 THR A O 1
ATOM 1176 N N . ARG A 1 147 ? -12.609 10.217 12.329 1.00 90.44 147 ARG A N 1
ATOM 1177 C CA . ARG A 1 147 ? -11.246 9.838 12.745 1.00 90.44 147 ARG A CA 1
ATOM 1178 C C . ARG A 1 147 ? -11.074 8.345 13.045 1.00 90.44 147 ARG A C 1
ATOM 1180 O O . ARG A 1 147 ? -10.187 7.973 13.806 1.00 90.44 147 ARG A O 1
ATOM 1187 N N . LYS A 1 148 ? -11.917 7.486 12.470 1.00 91.81 148 LYS A N 1
ATOM 1188 C CA . LYS A 1 148 ? -11.840 6.016 12.581 1.00 91.81 148 LYS A CA 1
ATOM 1189 C C . LYS A 1 148 ? -10.957 5.388 11.498 1.00 91.81 148 LYS A C 1
ATOM 1191 O O . LYS A 1 148 ? -10.552 4.233 11.627 1.00 91.81 148 LYS A O 1
ATOM 1196 N N . LEU A 1 149 ? -10.666 6.157 10.451 1.00 91.25 149 LEU A N 1
ATOM 1197 C CA . LEU A 1 149 ? -9.835 5.794 9.311 1.00 91.25 149 LEU A CA 1
ATOM 1198 C C . LEU A 1 149 ? -8.570 6.657 9.286 1.00 91.25 149 LEU A C 1
ATOM 1200 O O . LEU A 1 149 ? -8.643 7.881 9.367 1.00 91.25 149 LEU A O 1
ATOM 1204 N N . LEU A 1 150 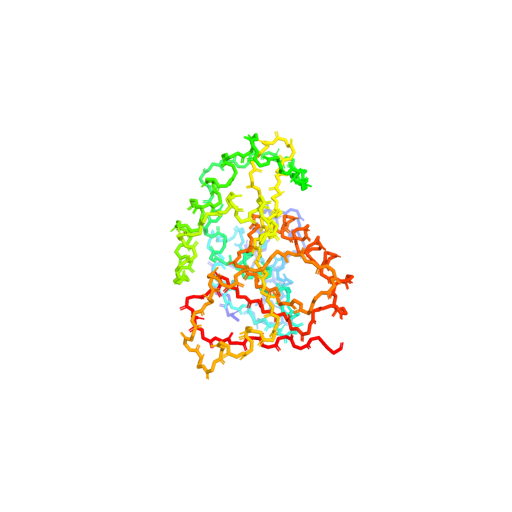? -7.423 6.011 9.119 1.00 89.94 150 LEU A N 1
ATOM 1205 C CA . LEU A 1 150 ? -6.205 6.622 8.613 1.00 89.94 150 LEU A CA 1
ATOM 1206 C C . LEU A 1 150 ? -6.194 6.449 7.097 1.00 89.94 150 LEU A C 1
ATOM 1208 O O . LEU A 1 150 ? -6.145 5.319 6.606 1.00 89.94 150 LEU A O 1
ATOM 1212 N N . LEU A 1 151 ? -6.227 7.568 6.383 1.00 91.00 151 LEU A N 1
ATOM 1213 C CA . LEU A 1 151 ? -6.114 7.603 4.935 1.00 91.00 151 LEU A CA 1
ATOM 1214 C C . LEU A 1 151 ? -5.014 8.585 4.542 1.00 91.00 151 LEU A C 1
ATOM 1216 O O . LEU A 1 151 ? -5.165 9.788 4.734 1.00 91.00 151 LEU A O 1
ATOM 1220 N N . ASN A 1 152 ? -3.925 8.061 3.988 1.00 91.12 152 ASN A N 1
ATOM 1221 C CA . ASN A 1 152 ? -2.874 8.857 3.364 1.00 91.12 152 ASN A CA 1
ATOM 1222 C C . ASN A 1 152 ? -2.908 8.581 1.865 1.00 91.12 152 ASN A C 1
ATOM 1224 O O . ASN A 1 152 ? -2.886 7.418 1.455 1.00 91.12 152 ASN A O 1
ATOM 1228 N N . VAL A 1 153 ? -2.958 9.637 1.058 1.00 91.94 153 VAL A N 1
ATOM 1229 C CA . VAL A 1 153 ? -2.963 9.546 -0.405 1.00 91.94 153 VAL A CA 1
ATOM 1230 C C . VAL A 1 153 ? -1.719 10.230 -0.938 1.00 91.94 153 VAL A C 1
ATOM 1232 O O . VAL A 1 153 ? -1.374 11.332 -0.516 1.00 91.94 153 VAL A O 1
ATOM 1235 N N . TYR A 1 154 ? -1.057 9.566 -1.875 1.00 91.88 154 TYR A N 1
ATOM 1236 C CA . TYR A 1 154 ? 0.155 10.040 -2.518 1.00 91.88 154 TYR A CA 1
ATOM 1237 C C . TYR A 1 154 ? -0.140 10.278 -3.987 1.00 91.88 154 TYR A C 1
ATOM 1239 O O . TYR A 1 154 ? -0.690 9.406 -4.664 1.00 91.88 154 TYR A O 1
ATOM 1247 N N . ILE A 1 155 ? 0.226 11.462 -4.463 1.00 91.88 155 ILE A N 1
ATOM 1248 C CA . ILE A 1 155 ? 0.028 11.872 -5.850 1.00 91.88 155 ILE A CA 1
ATOM 1249 C C . ILE A 1 155 ? 1.366 12.198 -6.499 1.00 91.88 155 ILE A C 1
ATOM 1251 O O . ILE A 1 155 ? 2.299 12.644 -5.825 1.00 91.88 155 ILE A O 1
ATOM 1255 N N . ASP A 1 156 ? 1.452 12.016 -7.811 1.00 90.06 156 ASP A N 1
ATOM 1256 C CA . ASP A 1 156 ? 2.487 12.685 -8.590 1.00 90.06 156 ASP A CA 1
ATOM 1257 C C . ASP A 1 156 ? 2.122 14.169 -8.720 1.00 90.06 156 ASP A C 1
ATOM 1259 O O . ASP A 1 156 ? 1.046 14.532 -9.184 1.00 90.06 156 ASP A O 1
ATOM 1263 N N . LYS A 1 157 ? 3.023 15.052 -8.294 1.00 87.94 157 LYS A N 1
ATOM 1264 C CA . LYS A 1 157 ? 2.822 16.503 -8.293 1.00 87.94 157 LYS A CA 1
ATOM 1265 C C . LYS A 1 157 ? 2.581 17.064 -9.697 1.00 87.94 157 LYS A C 1
ATOM 1267 O O . LYS A 1 157 ? 1.986 18.133 -9.810 1.00 87.94 157 LYS A O 1
ATOM 1272 N N . GLN A 1 158 ? 3.082 16.398 -10.738 1.00 86.25 158 GLN A N 1
ATOM 1273 C CA . GLN A 1 158 ? 2.954 16.874 -12.115 1.00 86.25 158 GLN A CA 1
ATOM 1274 C C . GLN A 1 158 ? 1.613 16.471 -12.732 1.00 86.25 158 GLN A C 1
ATOM 1276 O O . GLN A 1 158 ? 0.877 17.336 -13.198 1.00 86.25 158 GLN A O 1
ATOM 1281 N N . SER A 1 159 ? 1.289 15.177 -12.719 1.00 85.00 159 SER A N 1
ATOM 1282 C CA . SER A 1 159 ? 0.043 14.650 -13.296 1.00 85.00 159 SER A CA 1
ATOM 1283 C C . SER A 1 159 ? -1.176 14.782 -12.376 1.00 85.00 159 SER A C 1
ATOM 1285 O O . SER A 1 159 ? -2.307 14.730 -12.850 1.00 85.00 159 SER A O 1
ATOM 1287 N N . LEU A 1 160 ? -0.956 14.967 -11.069 1.00 85.50 160 LEU A N 1
ATOM 1288 C CA . LEU A 1 160 ? -1.958 14.883 -9.997 1.00 85.50 160 LEU A CA 1
ATOM 1289 C C . LEU A 1 160 ? -2.624 13.502 -9.867 1.00 85.50 160 LEU A C 1
ATOM 1291 O O . LEU A 1 160 ? -3.595 13.356 -9.121 1.00 85.50 160 LEU A O 1
ATOM 1295 N N . GLU A 1 161 ? -2.092 12.483 -10.543 1.00 87.12 161 GLU A N 1
ATOM 1296 C CA . GLU A 1 161 ? -2.588 11.113 -10.456 1.00 87.12 161 GLU A CA 1
ATOM 1297 C C . GLU A 1 161 ? -2.212 10.465 -9.121 1.00 87.12 161 GLU A C 1
ATOM 1299 O O . GLU A 1 161 ? -1.144 10.721 -8.557 1.00 87.12 161 GLU A O 1
ATOM 1304 N N . ILE A 1 162 ? -3.089 9.589 -8.621 1.00 87.69 162 ILE A N 1
ATOM 1305 C CA . ILE A 1 162 ? -2.829 8.795 -7.418 1.00 87.69 162 ILE A CA 1
ATOM 1306 C C . ILE A 1 162 ? -1.780 7.735 -7.748 1.00 87.69 162 ILE A C 1
ATOM 1308 O O . ILE A 1 162 ? -2.013 6.833 -8.549 1.00 87.69 162 ILE A O 1
ATOM 1312 N N . VAL A 1 163 ? -0.642 7.809 -7.068 1.00 88.94 163 VAL A N 1
ATOM 1313 C CA . VAL A 1 163 ? 0.475 6.864 -7.217 1.00 88.94 163 VAL A CA 1
ATOM 1314 C C . VAL A 1 163 ? 0.616 5.930 -6.018 1.00 88.94 163 VAL A C 1
ATOM 1316 O O . VAL A 1 163 ? 1.371 4.960 -6.063 1.00 88.94 163 VAL A O 1
ATOM 1319 N N . GLY A 1 164 ? -0.119 6.190 -4.938 1.00 88.62 164 GLY A N 1
ATOM 1320 C CA . GLY A 1 164 ? -0.150 5.311 -3.783 1.00 88.62 164 GLY A CA 1
ATOM 1321 C C . GLY A 1 164 ? -1.149 5.743 -2.722 1.00 88.62 164 GLY A C 1
ATOM 1322 O O . GLY A 1 164 ? -1.595 6.890 -2.676 1.00 88.62 164 GLY A O 1
ATOM 1323 N N . HIS A 1 165 ? -1.470 4.813 -1.830 1.00 90.06 165 HIS A N 1
ATOM 1324 C CA . HIS A 1 165 ? -2.271 5.090 -0.646 1.00 90.06 165 HIS A CA 1
ATOM 1325 C C . HIS A 1 165 ? -1.921 4.149 0.497 1.00 90.06 165 HIS A C 1
ATOM 1327 O O . HIS A 1 165 ? -1.459 3.020 0.307 1.00 90.06 165 HIS A O 1
ATOM 1333 N N . ASN A 1 166 ? -2.209 4.615 1.705 1.00 89.62 166 ASN A N 1
ATOM 1334 C CA . ASN A 1 166 ? -2.228 3.795 2.899 1.00 89.62 166 ASN A CA 1
ATOM 1335 C C . ASN A 1 166 ? -3.576 3.976 3.597 1.00 89.62 166 ASN A C 1
ATOM 1337 O O . ASN A 1 166 ? -3.978 5.096 3.909 1.00 89.62 166 ASN A O 1
ATOM 1341 N N . LEU A 1 167 ? -4.263 2.859 3.813 1.00 89.06 167 LEU A N 1
ATOM 1342 C CA . LEU A 1 167 ? -5.603 2.796 4.371 1.00 89.06 167 LEU A CA 1
ATOM 1343 C C . LEU A 1 167 ? -5.589 1.844 5.564 1.00 89.06 167 LEU A C 1
ATOM 1345 O O . LEU A 1 167 ? -5.343 0.641 5.421 1.00 89.06 167 LEU A O 1
ATOM 1349 N N . ALA A 1 168 ? -5.840 2.385 6.751 1.00 89.38 168 ALA A N 1
ATOM 1350 C CA . ALA A 1 168 ? -5.849 1.626 7.993 1.00 89.38 168 ALA A CA 1
ATOM 1351 C C . ALA A 1 168 ? -6.967 2.095 8.922 1.00 89.38 168 ALA A C 1
ATOM 1353 O O . ALA A 1 168 ? -7.357 3.257 8.906 1.00 89.38 168 ALA A O 1
ATOM 1354 N N . VAL A 1 169 ? -7.467 1.195 9.755 1.00 90.25 169 VAL A N 1
ATOM 1355 C CA . VAL A 1 169 ? -8.546 1.483 10.706 1.00 90.25 169 VAL A CA 1
ATOM 1356 C C . VAL A 1 169 ? -8.136 1.145 12.131 1.00 90.25 169 VAL A C 1
ATOM 1358 O O . VAL A 1 169 ? -7.194 0.377 12.352 1.00 90.25 169 VAL A O 1
ATOM 1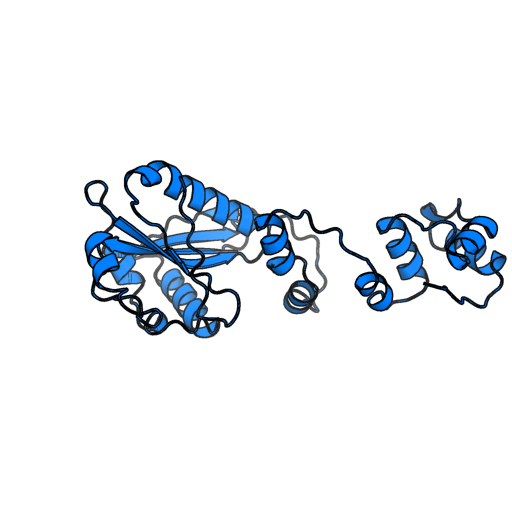361 N N . PHE A 1 170 ? -8.849 1.723 13.097 1.00 88.00 170 PHE A N 1
ATOM 1362 C CA . PHE A 1 170 ? -8.521 1.613 14.515 1.00 88.00 170 PHE A CA 1
ATOM 1363 C C . PHE A 1 170 ? -9.605 0.888 15.318 1.00 88.00 170 PHE A C 1
ATOM 1365 O O . PHE A 1 170 ? -10.804 1.118 15.150 1.00 88.00 170 PHE A O 1
ATOM 1372 N N . PHE A 1 171 ? -9.154 0.060 16.254 1.00 87.12 171 PHE A N 1
ATOM 1373 C CA . PHE A 1 171 ? -9.975 -0.646 17.233 1.00 87.12 171 PHE A CA 1
ATOM 1374 C C . PHE A 1 171 ? -9.441 -0.405 18.640 1.00 87.12 171 PHE A C 1
ATOM 1376 O O . PHE A 1 171 ? -8.274 -0.054 18.818 1.00 87.12 171 PHE A O 1
ATOM 1383 N N . ASP A 1 172 ? -10.270 -0.663 19.647 1.00 85.62 172 ASP A N 1
ATOM 1384 C CA . ASP A 1 172 ? -9.758 -0.897 20.992 1.00 85.62 172 ASP A CA 1
ATOM 1385 C C . ASP A 1 172 ? -9.046 -2.259 21.033 1.00 85.62 172 ASP A C 1
ATOM 1387 O O . ASP A 1 172 ? -9.590 -3.276 20.598 1.00 85.62 172 ASP A O 1
ATOM 1391 N N . SER A 1 173 ? -7.810 -2.283 21.530 1.00 80.88 173 SER A N 1
ATOM 1392 C CA . SER A 1 173 ? -6.998 -3.506 21.544 1.00 80.88 173 SER A CA 1
ATOM 1393 C C . SER A 1 173 ? -7.579 -4.616 22.426 1.00 80.88 173 SER A C 1
ATOM 1395 O O . SER A 1 173 ? -7.417 -5.792 22.105 1.00 80.88 173 SER A O 1
ATOM 1397 N N . THR A 1 174 ? -8.281 -4.269 23.506 1.00 79.56 174 THR A N 1
ATOM 1398 C CA . THR A 1 174 ? -8.877 -5.240 24.431 1.00 79.56 174 THR A CA 1
ATOM 1399 C C . THR A 1 174 ? -10.167 -5.837 23.870 1.00 79.56 174 THR A C 1
ATOM 1401 O O . THR A 1 174 ? -10.365 -7.050 23.943 1.00 79.56 174 THR A O 1
ATOM 1404 N N . GLU A 1 175 ? -11.003 -5.020 23.220 1.00 78.62 175 GLU A N 1
ATOM 1405 C CA . GLU A 1 175 ? -12.219 -5.485 22.535 1.00 78.62 175 GLU A CA 1
ATOM 1406 C C . GLU A 1 175 ? -11.884 -6.370 21.320 1.00 78.62 175 GLU A C 1
ATOM 1408 O O . GLU A 1 175 ? -12.587 -7.347 21.027 1.00 78.62 175 GLU A O 1
ATOM 1413 N N . LEU A 1 176 ? -10.798 -6.046 20.610 1.00 78.00 176 LEU A N 1
ATOM 1414 C CA . LEU A 1 176 ? -10.353 -6.800 19.441 1.00 78.00 176 LEU A CA 1
ATOM 1415 C C . LEU A 1 176 ? -9.832 -8.194 19.829 1.00 78.00 176 LEU A C 1
ATOM 1417 O O . LEU A 1 176 ? -10.156 -9.181 19.167 1.00 78.00 176 LEU A O 1
ATOM 1421 N N . ASP A 1 177 ? -9.096 -8.293 20.938 1.00 72.12 177 ASP A N 1
ATOM 1422 C CA . ASP A 1 177 ? -8.575 -9.559 21.465 1.00 72.12 177 ASP A CA 1
ATOM 1423 C C . ASP A 1 177 ? -9.690 -10.539 21.845 1.00 72.12 177 ASP A C 1
ATOM 1425 O O . ASP A 1 177 ? -9.581 -11.734 21.567 1.00 72.12 177 ASP A O 1
ATOM 1429 N N . ALA A 1 178 ? -10.784 -10.029 22.414 1.00 71.12 178 ALA A N 1
ATOM 1430 C CA . ALA A 1 178 ? -11.967 -10.825 22.723 1.00 71.12 178 ALA A CA 1
ATOM 1431 C C . ALA A 1 178 ? -12.745 -11.264 21.469 1.00 71.12 178 ALA A C 1
ATOM 1433 O O . ALA A 1 178 ? -13.536 -12.199 21.538 1.00 71.12 178 ALA A O 1
ATOM 1434 N N . THR A 1 179 ? -12.541 -10.604 20.323 1.00 70.31 179 THR A N 1
ATOM 1435 C CA . THR A 1 179 ? -13.274 -10.901 19.082 1.00 70.31 179 THR A CA 1
ATOM 1436 C C . THR A 1 179 ? -12.576 -11.983 18.243 1.00 70.31 179 THR A C 1
ATOM 1438 O O . THR A 1 179 ? -13.240 -12.795 17.603 1.00 70.31 179 THR A O 1
ATOM 1441 N N . PHE A 1 180 ? -11.243 -12.078 18.289 1.00 69.06 180 PHE A N 1
ATOM 1442 C CA . PHE A 1 180 ? -10.473 -13.081 17.538 1.00 69.06 180 PHE A CA 1
ATOM 1443 C C . PHE A 1 180 ? -10.320 -14.421 18.275 1.00 69.06 180 PHE A C 1
ATOM 1445 O O . PHE A 1 180 ? -9.209 -14.910 18.494 1.00 69.06 180 PHE A O 1
ATOM 1452 N N . ILE A 1 181 ? -11.447 -15.043 18.623 1.00 63.41 181 ILE A N 1
ATOM 1453 C CA . ILE A 1 181 ? -11.475 -16.362 19.280 1.00 63.41 181 ILE A CA 1
ATOM 1454 C C . ILE A 1 181 ? -11.188 -17.483 18.268 1.00 63.41 181 ILE A C 1
ATOM 1456 O O . ILE A 1 181 ? -10.598 -18.505 18.615 1.00 63.41 181 ILE A O 1
ATOM 1460 N N . THR A 1 182 ? -11.533 -17.277 16.991 1.00 58.53 182 THR A N 1
ATOM 1461 C CA . THR A 1 182 ? -11.304 -1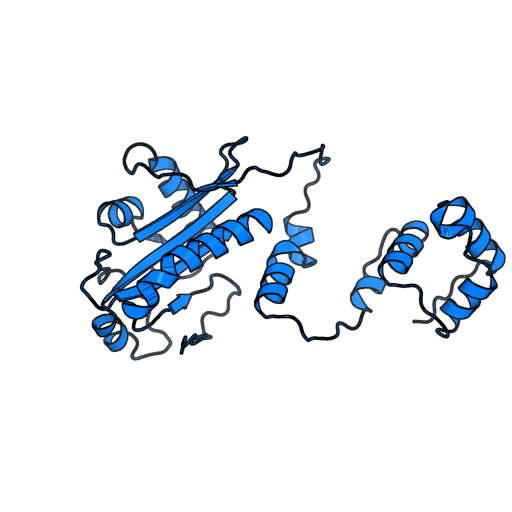8.255 15.915 1.00 58.53 182 THR A CA 1
ATOM 1462 C C . THR A 1 182 ? -10.452 -17.665 14.784 1.00 58.53 182 THR A C 1
ATOM 1464 O O . THR A 1 182 ? -10.478 -16.450 14.556 1.00 58.53 182 THR A O 1
ATOM 1467 N N . PRO A 1 183 ? -9.683 -18.488 14.046 1.00 60.41 183 PRO A N 1
ATOM 1468 C CA . PRO A 1 183 ? -8.867 -18.016 12.926 1.00 60.41 183 PRO A CA 1
ATOM 1469 C C . PRO A 1 183 ? -9.683 -17.498 11.730 1.00 60.41 183 PRO A C 1
ATOM 1471 O O . PRO A 1 183 ? -9.105 -16.832 10.881 1.00 60.41 183 PRO A O 1
ATOM 1474 N N . TYR A 1 184 ? -10.995 -17.755 11.688 1.00 63.91 184 TYR A N 1
ATOM 1475 C CA . TYR A 1 184 ? -11.896 -17.356 10.597 1.00 63.91 184 TYR A CA 1
ATOM 1476 C C . TYR A 1 184 ? -12.739 -16.115 10.919 1.00 63.91 184 TYR A C 1
ATOM 1478 O O . TYR A 1 184 ? -13.587 -15.719 10.126 1.00 63.91 184 TYR A O 1
ATOM 1486 N N . SER A 1 185 ? -12.534 -15.511 12.092 1.00 70.75 185 SER A N 1
ATOM 1487 C CA . SER A 1 185 ? -13.280 -14.320 12.506 1.00 70.75 185 SER A CA 1
ATOM 1488 C C . SER A 1 185 ? -12.914 -13.139 11.602 1.00 70.75 185 SER A C 1
ATOM 1490 O O . SER A 1 185 ? -11.731 -12.836 11.426 1.00 70.75 185 SER A O 1
ATOM 1492 N N . THR A 1 186 ? -13.917 -12.464 11.046 1.00 77.69 186 THR A N 1
ATOM 1493 C CA . THR A 1 186 ? -13.727 -11.221 10.290 1.00 77.69 186 THR A CA 1
ATOM 1494 C C . THR A 1 186 ? -13.533 -10.035 11.234 1.00 77.69 186 THR A C 1
ATOM 1496 O O . THR A 1 186 ? -13.849 -10.102 12.424 1.00 77.69 186 THR A O 1
ATOM 1499 N N . LEU A 1 187 ? -13.005 -8.930 10.710 1.00 82.88 187 LEU A N 1
ATOM 1500 C CA . LEU A 1 187 ? -12.838 -7.695 11.456 1.00 82.88 187 LEU A CA 1
ATOM 1501 C C . LEU A 1 187 ? -14.226 -7.156 11.823 1.00 82.88 187 LEU A C 1
ATOM 1503 O O . LEU A 1 187 ? -15.087 -7.041 10.947 1.00 82.88 187 LEU A O 1
ATOM 1507 N N . PRO A 1 188 ? -14.454 -6.806 13.098 1.00 86.62 188 PRO A N 1
ATOM 1508 C CA . PRO A 1 188 ? -15.734 -6.279 13.549 1.00 86.62 188 PRO A CA 1
ATOM 1509 C C . PRO A 1 188 ? -15.840 -4.790 13.194 1.00 86.62 188 PRO A C 1
ATOM 1511 O O . PRO A 1 188 ? -15.661 -3.938 14.060 1.00 86.62 188 PRO A O 1
ATOM 1514 N N . PHE A 1 189 ? -16.059 -4.443 11.920 1.00 87.75 189 PHE A N 1
ATOM 1515 C CA . PHE A 1 189 ? -16.074 -3.042 11.457 1.00 87.75 189 PHE A CA 1
ATOM 1516 C C . PHE A 1 189 ? -17.097 -2.143 12.186 1.00 87.75 189 PHE A C 1
ATOM 1518 O O . PHE A 1 189 ? -16.945 -0.923 12.225 1.00 87.75 189 PHE A O 1
ATOM 1525 N N . ASP A 1 190 ? -18.100 -2.728 12.833 1.00 87.31 190 ASP A N 1
ATOM 1526 C CA . ASP A 1 190 ? -19.036 -2.059 13.739 1.00 87.31 190 ASP A CA 1
ATOM 1527 C C . ASP A 1 190 ? -18.368 -1.511 15.019 1.00 87.31 190 ASP A C 1
ATOM 1529 O O . ASP A 1 190 ? -18.812 -0.506 15.576 1.00 87.31 190 ASP A O 1
ATOM 1533 N N . LYS A 1 191 ? -17.251 -2.106 15.455 1.00 88.31 191 LYS A N 1
ATOM 1534 C CA . LYS A 1 191 ? -16.493 -1.727 16.662 1.00 88.31 191 LYS A CA 1
ATOM 1535 C C . LYS A 1 191 ? -15.369 -0.719 16.411 1.00 88.31 191 LYS A C 1
ATOM 1537 O O . LYS A 1 191 ? -14.538 -0.489 17.290 1.00 88.31 191 LYS A O 1
ATOM 1542 N N . LEU A 1 192 ? -15.317 -0.109 15.227 1.00 90.25 192 LEU A N 1
ATOM 1543 C CA . LEU A 1 192 ? -14.296 0.884 14.897 1.00 90.25 192 LEU A CA 1
ATOM 1544 C C . LEU A 1 192 ? -14.317 2.075 15.861 1.00 90.25 192 LEU A C 1
ATOM 1546 O O . LEU A 1 192 ? -15.357 2.714 16.077 1.00 90.25 192 LEU A O 1
ATOM 1550 N N . LYS A 1 193 ? -13.139 2.412 16.392 1.00 89.69 193 LYS A N 1
ATOM 1551 C CA . LYS A 1 193 ? -12.949 3.510 17.344 1.00 89.69 193 LYS A CA 1
ATOM 1552 C C . LYS A 1 193 ? -12.216 4.675 16.680 1.00 89.69 193 LYS A C 1
ATOM 1554 O O . LYS A 1 193 ? -11.333 4.450 15.855 1.00 89.69 193 LYS A O 1
ATOM 1559 N N . PRO A 1 194 ? -12.547 5.925 17.038 1.00 88.88 194 PRO A N 1
ATOM 1560 C CA . PRO A 1 194 ? -11.739 7.063 16.638 1.00 88.88 194 PRO A CA 1
ATOM 1561 C C . PRO A 1 194 ? -10.319 6.939 17.188 1.00 88.88 194 PRO A C 1
ATOM 1563 O O . PRO A 1 194 ? -10.112 6.492 18.319 1.00 88.88 194 PRO A O 1
ATOM 1566 N N . TYR A 1 195 ? -9.345 7.399 16.415 1.00 80.62 195 TYR A N 1
ATOM 1567 C CA . TYR A 1 195 ? -7.982 7.554 16.886 1.00 80.62 195 TYR A CA 1
ATOM 1568 C C . TYR A 1 195 ? -7.940 8.493 18.104 1.00 80.62 195 TYR A C 1
ATOM 1570 O O . TYR A 1 195 ? -8.407 9.634 18.058 1.00 80.62 195 TYR A O 1
ATOM 1578 N N . SER A 1 196 ? -7.348 8.009 19.197 1.00 75.31 196 SER A N 1
ATOM 1579 C CA . SER A 1 196 ? -7.125 8.756 20.433 1.00 75.31 196 SER A CA 1
ATOM 1580 C C . SER A 1 196 ? -5.753 8.410 21.015 1.00 75.31 196 SER A C 1
ATOM 1582 O O . SER A 1 196 ? -5.314 7.265 20.943 1.00 75.31 196 SER A O 1
ATOM 1584 N N . LYS A 1 197 ? -5.075 9.392 21.618 1.00 66.31 197 LYS A N 1
ATOM 1585 C CA . LYS A 1 197 ? -3.755 9.193 22.245 1.00 66.31 197 LYS A CA 1
ATOM 1586 C C . LYS A 1 197 ? -3.823 8.553 23.640 1.00 66.31 197 LYS A C 1
ATOM 1588 O O . LYS A 1 197 ? -2.786 8.234 24.204 1.00 66.31 197 LYS A O 1
ATOM 1593 N N . ASN A 1 198 ? -5.025 8.387 24.196 1.00 71.31 198 ASN A N 1
ATOM 1594 C CA . ASN A 1 198 ? -5.227 8.084 25.618 1.00 71.31 198 ASN A CA 1
ATOM 1595 C C . ASN A 1 198 ? -5.746 6.659 25.875 1.00 71.31 198 ASN A C 1
ATOM 1597 O O . ASN A 1 198 ? -5.964 6.296 27.027 1.00 71.31 198 ASN A O 1
ATOM 1601 N N . ALA A 1 199 ? -5.967 5.862 24.827 1.00 69.12 199 ALA A N 1
ATOM 1602 C CA . ALA A 1 199 ? -6.510 4.510 24.928 1.00 69.12 199 ALA A CA 1
ATOM 1603 C C . ALA A 1 199 ? -5.603 3.498 24.208 1.00 69.12 199 ALA A C 1
ATOM 1605 O O . ALA A 1 199 ? -4.945 3.861 23.229 1.00 69.12 199 ALA A O 1
ATOM 1606 N N . PRO A 1 200 ? -5.559 2.233 24.663 1.00 74.38 200 PRO A N 1
ATOM 1607 C CA . PRO A 1 200 ? -4.760 1.201 24.023 1.00 74.38 200 PRO A CA 1
ATOM 1608 C C . PRO A 1 200 ? -5.429 0.769 22.711 1.00 74.38 200 PRO A C 1
ATOM 1610 O O . PRO A 1 200 ? -6.370 -0.027 22.699 1.00 74.38 200 PRO A O 1
ATOM 1613 N N . LEU A 1 201 ? -4.937 1.296 21.594 1.00 81.12 201 LEU A N 1
ATOM 1614 C CA . LEU A 1 201 ? -5.489 1.027 20.269 1.00 81.12 201 LEU A CA 1
ATOM 1615 C C . LEU A 1 201 ? -4.845 -0.202 19.620 1.00 81.12 201 LEU A C 1
ATOM 1617 O O . LEU A 1 201 ? -3.722 -0.593 19.938 1.00 81.12 201 LEU A O 1
ATOM 1621 N N . ALA A 1 202 ? -5.563 -0.788 18.671 1.00 81.44 202 ALA A N 1
ATOM 1622 C CA . ALA A 1 202 ? -5.037 -1.697 17.667 1.00 81.44 202 ALA A CA 1
ATOM 1623 C C . ALA A 1 202 ? -5.257 -1.074 16.287 1.00 81.44 202 ALA A C 1
ATOM 1625 O O . ALA A 1 202 ? -6.354 -0.606 15.979 1.00 81.44 202 ALA A O 1
ATOM 1626 N N . ILE A 1 203 ? -4.213 -1.068 15.458 1.00 84.19 203 ILE A N 1
ATOM 1627 C CA . ILE A 1 203 ? -4.301 -0.640 14.060 1.00 84.19 203 ILE A CA 1
ATOM 1628 C C . ILE A 1 203 ? -4.383 -1.866 13.153 1.00 84.19 203 ILE A C 1
ATOM 1630 O O . ILE A 1 203 ? -3.630 -2.831 13.321 1.00 84.19 203 ILE A O 1
ATOM 1634 N N . CYS A 1 204 ? -5.296 -1.815 12.188 1.00 83.38 204 CYS A N 1
ATOM 1635 C CA . CYS A 1 204 ? -5.426 -2.812 11.135 1.00 83.38 204 CYS A CA 1
ATOM 1636 C C . CYS A 1 204 ? -5.188 -2.136 9.786 1.00 83.38 204 CYS A C 1
ATOM 1638 O O . CYS A 1 204 ? -5.992 -1.311 9.353 1.00 83.38 204 CYS A O 1
ATOM 1640 N N . SER A 1 205 ? -4.074 -2.475 9.132 1.00 83.56 205 SER A N 1
ATOM 1641 C CA . SER A 1 205 ? -3.806 -2.032 7.759 1.00 83.56 205 SER A CA 1
ATOM 1642 C C . SER A 1 205 ? -4.718 -2.808 6.815 1.00 83.56 205 SER A C 1
ATOM 1644 O O . SER A 1 205 ? -4.590 -4.026 6.737 1.00 83.56 205 SER A O 1
ATOM 1646 N N . LEU A 1 206 ? -5.626 -2.114 6.131 1.00 82.75 206 LEU A N 1
ATOM 1647 C CA . LEU A 1 206 ? -6.588 -2.718 5.206 1.00 82.75 206 LEU A CA 1
ATOM 1648 C C . LEU A 1 206 ? -6.067 -2.700 3.770 1.00 82.75 206 LEU A C 1
ATOM 1650 O O . LEU A 1 206 ? -6.267 -3.656 3.034 1.00 82.75 206 LEU A O 1
ATOM 1654 N N . SER A 1 207 ? -5.388 -1.625 3.362 1.00 83.25 207 SER A N 1
ATOM 1655 C CA . SER A 1 207 ? -4.814 -1.524 2.022 1.00 83.25 207 SER A CA 1
ATOM 1656 C C . SER A 1 207 ? -3.562 -0.659 2.018 1.00 83.25 207 SER A C 1
ATOM 1658 O O . SER A 1 207 ? -3.540 0.425 2.600 1.00 83.25 207 SER A O 1
ATOM 1660 N N . ARG A 1 208 ? -2.514 -1.139 1.345 1.00 83.19 208 ARG A N 1
ATOM 1661 C CA . ARG A 1 208 ? -1.308 -0.362 1.055 1.00 83.19 208 ARG A CA 1
ATOM 1662 C C . ARG A 1 208 ? -0.910 -0.563 -0.392 1.00 83.19 208 ARG A C 1
ATOM 1664 O O . ARG A 1 208 ? -0.562 -1.672 -0.814 1.00 83.19 208 ARG A O 1
ATOM 1671 N N . PHE A 1 209 ? -0.943 0.524 -1.139 1.00 84.56 209 PHE A N 1
ATOM 1672 C CA . PHE A 1 209 ? -0.717 0.511 -2.567 1.00 84.56 209 PHE A CA 1
ATOM 1673 C C . PHE A 1 209 ? 0.328 1.543 -2.971 1.00 84.56 209 PHE A C 1
ATOM 1675 O O . PHE A 1 209 ? 0.413 2.623 -2.394 1.00 84.56 209 PHE A O 1
ATOM 1682 N N . ALA A 1 210 ? 1.110 1.169 -3.973 1.00 84.44 210 ALA A N 1
ATOM 1683 C CA . ALA A 1 210 ? 2.082 1.992 -4.661 1.00 84.44 210 ALA A CA 1
ATOM 1684 C C . ALA A 1 210 ? 2.202 1.466 -6.097 1.00 84.44 210 ALA A C 1
ATOM 1686 O O . ALA A 1 210 ? 2.233 0.242 -6.291 1.00 84.44 210 ALA A O 1
ATOM 1687 N N . THR A 1 211 ? 2.243 2.378 -7.069 1.00 79.31 211 THR A N 1
ATOM 1688 C CA . THR A 1 211 ? 2.378 2.077 -8.505 1.00 79.31 211 THR A CA 1
ATOM 1689 C C . THR A 1 211 ? 3.827 1.848 -8.931 1.00 79.31 211 THR A C 1
ATOM 1691 O O . THR A 1 211 ? 4.069 1.181 -9.931 1.00 79.31 211 THR A O 1
ATOM 1694 N N . SER A 1 212 ? 4.791 2.366 -8.168 1.00 78.00 212 SER A N 1
ATOM 1695 C CA . SER A 1 212 ? 6.229 2.244 -8.420 1.00 78.00 212 SER A CA 1
ATOM 1696 C C . SER A 1 212 ? 7.004 2.020 -7.122 1.00 78.00 212 SER A C 1
ATOM 1698 O O . SER A 1 212 ? 6.483 2.261 -6.030 1.00 78.00 212 SER A O 1
ATOM 1700 N N . GLU A 1 213 ? 8.265 1.602 -7.237 1.00 76.81 213 GLU A N 1
ATOM 1701 C CA . GLU A 1 213 ? 9.169 1.477 -6.088 1.00 76.81 213 GLU A CA 1
ATOM 1702 C C . GLU A 1 213 ? 9.371 2.824 -5.378 1.00 76.81 213 GLU A C 1
ATOM 1704 O O . GLU A 1 213 ? 9.225 2.905 -4.165 1.00 76.81 213 GLU A O 1
ATOM 1709 N N . SER A 1 214 ? 9.569 3.919 -6.120 1.00 81.81 214 SER A N 1
ATOM 1710 C CA . SER A 1 214 ? 9.716 5.251 -5.514 1.00 81.81 214 SER A CA 1
ATOM 1711 C C . SER A 1 214 ? 8.479 5.669 -4.708 1.00 81.81 214 SER A C 1
ATOM 1713 O O . SER A 1 214 ? 8.601 6.290 -3.653 1.00 81.81 214 SER A O 1
ATOM 1715 N N . ALA A 1 215 ? 7.276 5.308 -5.173 1.00 83.50 215 ALA A N 1
ATOM 1716 C CA . ALA A 1 215 ? 6.052 5.506 -4.401 1.00 83.50 215 ALA A CA 1
ATOM 1717 C C . ALA A 1 215 ? 5.997 4.579 -3.184 1.00 83.50 215 ALA A C 1
ATOM 1719 O O . ALA A 1 215 ? 5.588 5.013 -2.109 1.00 83.50 215 ALA A O 1
ATOM 1720 N N . PHE A 1 216 ? 6.437 3.329 -3.325 1.00 84.06 216 PHE A N 1
ATOM 1721 C CA . PHE A 1 216 ? 6.486 2.372 -2.227 1.00 84.06 216 PHE A CA 1
ATOM 1722 C C . PHE A 1 216 ? 7.394 2.845 -1.094 1.00 84.06 216 PHE A C 1
ATOM 1724 O O . PHE A 1 216 ? 6.956 2.829 0.055 1.00 84.06 216 PHE A O 1
ATOM 1731 N N . ASP A 1 217 ? 8.595 3.328 -1.405 1.00 81.81 217 ASP A N 1
ATOM 1732 C CA . ASP A 1 217 ? 9.554 3.810 -0.410 1.00 81.81 217 ASP A CA 1
ATOM 1733 C C . ASP A 1 217 ? 8.979 4.962 0.413 1.00 81.81 217 ASP A C 1
ATOM 1735 O O . ASP A 1 217 ? 9.060 4.961 1.643 1.00 81.81 217 ASP A O 1
ATOM 1739 N N . ILE A 1 218 ? 8.325 5.920 -0.250 1.00 85.75 218 ILE A N 1
ATOM 1740 C CA . ILE A 1 218 ? 7.701 7.073 0.409 1.00 85.75 218 ILE A CA 1
ATOM 1741 C C . ILE A 1 218 ? 6.511 6.632 1.263 1.00 85.75 218 ILE A C 1
ATOM 1743 O O . ILE A 1 218 ? 6.440 6.980 2.444 1.00 85.75 218 ILE A O 1
ATOM 1747 N N . VAL A 1 219 ? 5.593 5.843 0.691 1.00 85.38 219 VAL A N 1
ATOM 1748 C CA . VAL A 1 219 ? 4.406 5.324 1.393 1.00 85.38 219 VAL A CA 1
ATOM 1749 C C . VAL A 1 219 ? 4.832 4.531 2.630 1.00 85.38 219 VAL A C 1
ATOM 1751 O O . VAL A 1 219 ? 4.273 4.702 3.716 1.00 85.38 219 VAL A O 1
ATOM 1754 N N . HIS A 1 220 ? 5.834 3.664 2.482 1.00 83.38 220 HIS A N 1
ATOM 1755 C CA . HIS A 1 220 ? 6.331 2.821 3.558 1.00 83.38 220 HIS A CA 1
ATOM 1756 C C . HIS A 1 220 ? 7.027 3.650 4.640 1.00 83.38 220 HIS A C 1
ATOM 1758 O O . HIS A 1 220 ? 6.681 3.524 5.817 1.00 83.38 220 HIS A O 1
ATOM 1764 N N . ALA A 1 221 ? 7.954 4.534 4.262 1.00 81.56 221 ALA A N 1
ATOM 1765 C CA . ALA A 1 221 ? 8.675 5.379 5.207 1.00 81.56 221 ALA A CA 1
ATOM 1766 C C . ALA A 1 221 ? 7.726 6.281 6.008 1.00 81.56 221 ALA A C 1
ATOM 1768 O O . ALA A 1 221 ? 7.865 6.387 7.229 1.00 81.56 221 ALA A O 1
ATOM 1769 N N . ASN A 1 222 ? 6.732 6.894 5.357 1.00 82.00 222 ASN A N 1
ATOM 1770 C CA . ASN A 1 222 ? 5.752 7.740 6.038 1.00 82.00 222 ASN A CA 1
ATOM 1771 C C . ASN A 1 222 ? 4.870 6.933 6.991 1.00 82.00 222 ASN A C 1
ATOM 1773 O O . ASN A 1 222 ? 4.648 7.365 8.123 1.00 82.00 222 ASN A O 1
ATOM 1777 N N . PHE A 1 223 ? 4.436 5.734 6.594 1.00 81.50 223 PHE A N 1
ATOM 1778 C CA . PHE A 1 223 ? 3.692 4.860 7.496 1.00 81.50 223 PHE A CA 1
ATOM 1779 C C . PHE A 1 223 ? 4.517 4.460 8.724 1.00 81.50 223 PHE A C 1
ATOM 1781 O O . PHE A 1 223 ? 4.027 4.544 9.849 1.00 81.50 223 PHE A O 1
ATOM 1788 N N . VAL A 1 224 ? 5.779 4.064 8.539 1.00 77.69 224 VAL A N 1
ATOM 1789 C CA . VAL A 1 224 ? 6.670 3.713 9.655 1.00 77.69 224 VAL A CA 1
ATOM 1790 C C . VAL A 1 224 ? 6.884 4.915 10.574 1.00 77.69 224 VAL A C 1
ATOM 1792 O O . VAL A 1 224 ? 6.778 4.771 11.789 1.00 77.69 224 VAL A O 1
ATOM 1795 N N . ARG A 1 225 ? 7.101 6.116 10.023 1.00 76.38 225 ARG A N 1
ATOM 1796 C CA . ARG A 1 225 ? 7.223 7.360 10.804 1.00 76.38 225 ARG A CA 1
ATOM 1797 C C . ARG A 1 225 ? 5.955 7.703 11.578 1.00 76.38 225 ARG A C 1
ATOM 1799 O O . ARG A 1 225 ? 6.061 8.181 12.701 1.00 76.38 225 ARG A O 1
ATOM 1806 N N . PHE A 1 226 ? 4.777 7.453 11.008 1.00 76.62 226 PHE A N 1
ATOM 1807 C CA . PHE A 1 226 ? 3.502 7.616 11.706 1.00 76.62 226 PHE A CA 1
ATOM 1808 C C . PHE A 1 226 ? 3.362 6.618 12.863 1.00 76.62 226 PHE A C 1
ATOM 1810 O O . PHE A 1 226 ? 2.926 6.980 13.954 1.00 76.62 226 PHE A O 1
ATOM 1817 N N . MET A 1 227 ? 3.764 5.367 12.637 1.00 71.38 227 MET A N 1
ATOM 1818 C CA . MET A 1 227 ? 3.649 4.290 13.617 1.00 71.38 227 MET A CA 1
ATOM 1819 C C . MET A 1 227 ? 4.669 4.389 14.754 1.00 71.38 227 MET A C 1
ATOM 1821 O O . MET A 1 227 ? 4.318 4.109 15.896 1.00 71.38 227 MET A O 1
ATOM 1825 N N . ALA A 1 228 ? 5.903 4.808 14.467 1.00 68.94 228 ALA A N 1
ATOM 1826 C CA . ALA A 1 228 ? 7.013 4.864 15.418 1.00 68.94 228 ALA A CA 1
ATOM 1827 C C . ALA A 1 228 ? 6.685 5.570 16.755 1.00 68.94 228 ALA A C 1
ATOM 1829 O O . ALA A 1 228 ? 6.888 4.957 17.803 1.00 68.94 228 ALA A O 1
ATOM 1830 N N . PRO A 1 229 ? 6.128 6.799 16.784 1.00 63.59 229 PRO A N 1
ATOM 1831 C CA . PRO A 1 229 ? 5.786 7.470 18.041 1.00 63.59 229 PRO A CA 1
ATOM 1832 C C . PRO A 1 229 ? 4.599 6.828 18.769 1.00 63.59 229 PRO A C 1
ATOM 1834 O O . PRO A 1 229 ? 4.373 7.106 19.944 1.00 63.59 229 PRO A O 1
ATOM 1837 N N . LEU A 1 230 ? 3.826 5.989 18.082 1.00 64.88 230 LEU A N 1
ATOM 1838 C CA . LEU A 1 230 ? 2.639 5.332 18.614 1.00 64.88 230 LEU A CA 1
ATOM 1839 C C . LEU A 1 230 ? 2.921 3.902 19.086 1.00 64.88 230 LEU A C 1
ATOM 1841 O O . LEU A 1 230 ? 2.032 3.272 19.654 1.00 64.88 230 LEU A O 1
ATOM 1845 N N . LEU A 1 231 ? 4.141 3.389 18.898 1.00 58.97 231 LEU A N 1
ATOM 1846 C CA . LEU A 1 231 ? 4.528 2.037 19.316 1.00 58.97 231 LEU A CA 1
ATOM 1847 C C . LEU A 1 231 ? 4.280 1.792 20.811 1.00 58.97 231 LEU A C 1
ATOM 1849 O O . LEU A 1 231 ? 3.879 0.698 21.187 1.00 58.97 231 LEU A O 1
ATOM 1853 N N . SER A 1 232 ? 4.435 2.816 21.657 1.00 52.38 232 SER A N 1
ATOM 1854 C CA . SER A 1 232 ? 4.141 2.726 23.095 1.00 52.38 232 SER A CA 1
ATOM 1855 C C . SER A 1 232 ? 2.641 2.659 23.422 1.00 52.38 232 SER A C 1
ATOM 1857 O O . SER A 1 232 ? 2.267 2.171 24.488 1.00 52.38 232 SER A O 1
ATOM 1859 N N . LEU A 1 233 ? 1.777 3.130 22.516 1.00 50.34 233 LEU A N 1
ATOM 1860 C CA . LEU A 1 233 ? 0.314 3.099 22.640 1.00 50.34 233 LEU A CA 1
ATOM 1861 C C . LEU A 1 233 ? -0.292 1.837 22.010 1.00 50.34 233 LEU A C 1
ATOM 1863 O O . LEU A 1 233 ? -1.343 1.360 22.449 1.00 50.34 233 LEU A O 1
ATOM 1867 N N . PHE A 1 234 ? 0.372 1.277 20.998 1.00 51.91 234 PHE A N 1
ATOM 1868 C CA . PHE A 1 234 ? -0.053 0.064 20.314 1.00 51.91 234 PHE A CA 1
ATOM 1869 C C . PHE A 1 234 ? 0.436 -1.179 21.052 1.00 51.91 234 PHE A C 1
ATOM 1871 O O . PHE A 1 234 ? 1.550 -1.652 20.858 1.00 51.91 234 PHE A O 1
ATOM 1878 N N . LYS A 1 235 ? -0.449 -1.789 21.846 1.00 47.66 235 LYS A N 1
ATOM 1879 C CA . LYS A 1 235 ? -0.169 -3.109 22.439 1.00 47.66 235 LYS A CA 1
ATOM 1880 C C . LYS A 1 235 ? -0.100 -4.224 21.385 1.00 47.66 235 LYS A C 1
ATOM 1882 O O . LYS A 1 235 ? 0.473 -5.277 21.662 1.00 47.66 235 LYS A O 1
ATOM 1887 N N . ARG A 1 236 ? -0.700 -4.018 20.198 1.00 50.34 236 ARG A N 1
ATOM 1888 C CA . ARG A 1 236 ? -0.679 -4.933 19.040 1.00 50.34 236 ARG A CA 1
ATOM 1889 C C . ARG A 1 236 ? -0.810 -4.179 17.714 1.00 50.34 236 ARG A C 1
ATOM 1891 O O . ARG A 1 236 ? -1.575 -3.222 17.615 1.00 50.34 236 ARG A O 1
ATOM 1898 N N . SER A 1 237 ? -0.138 -4.681 16.682 1.00 43.88 237 SER A N 1
ATOM 1899 C CA . SER A 1 237 ? -0.336 -4.294 15.284 1.00 43.88 237 SER A CA 1
ATOM 1900 C C . SER A 1 237 ? -0.723 -5.523 14.457 1.00 43.88 237 SER A C 1
ATOM 1902 O O . SER A 1 237 ? -0.135 -6.597 14.596 1.00 43.88 237 SER A O 1
ATOM 1904 N N . PHE A 1 238 ? -1.741 -5.374 13.607 1.00 49.16 238 PHE A N 1
ATOM 1905 C CA . PHE A 1 238 ? -2.131 -6.396 12.639 1.00 49.16 238 PHE A CA 1
ATOM 1906 C C . PHE A 1 238 ? -1.953 -5.828 11.232 1.00 49.16 238 PHE A C 1
ATOM 1908 O O . PHE A 1 238 ? -2.550 -4.813 10.864 1.00 49.16 238 PHE A O 1
ATOM 1915 N N . ILE A 1 239 ? -1.106 -6.482 10.441 1.00 42.97 239 ILE A N 1
ATOM 1916 C CA . ILE A 1 239 ? -0.957 -6.187 9.018 1.00 42.97 239 ILE A CA 1
ATOM 1917 C C . ILE A 1 239 ? -1.741 -7.261 8.276 1.00 42.97 239 ILE A C 1
ATOM 1919 O O . ILE A 1 239 ? -1.325 -8.417 8.245 1.00 42.97 239 ILE A O 1
ATOM 1923 N N . PHE A 1 240 ? -2.880 -6.885 7.700 1.00 45.56 240 PHE A N 1
ATOM 1924 C CA . PHE A 1 240 ? -3.559 -7.715 6.715 1.00 45.56 240 PHE A CA 1
ATOM 1925 C C . PHE A 1 240 ? -3.034 -7.275 5.348 1.00 45.56 240 PHE A C 1
ATOM 1927 O O . PHE A 1 240 ? -3.397 -6.227 4.820 1.00 45.56 240 PHE A O 1
ATOM 1934 N N . GLY A 1 241 ? -2.060 -8.018 4.827 1.00 36.59 241 GLY A N 1
ATOM 1935 C CA . GLY A 1 241 ? -1.543 -7.782 3.485 1.00 36.59 241 GLY A CA 1
ATOM 1936 C C . GLY A 1 241 ? -2.541 -8.296 2.454 1.00 36.59 241 GLY A C 1
ATOM 1937 O O . GLY A 1 241 ? -2.828 -9.486 2.439 1.00 36.59 241 GLY A O 1
ATOM 1938 N N . LEU A 1 242 ? -3.021 -7.423 1.567 1.00 33.94 242 LEU A N 1
ATOM 1939 C CA . LEU A 1 242 ? -3.813 -7.769 0.373 1.00 33.94 242 LEU A CA 1
ATOM 1940 C C . LEU A 1 242 ? -2.984 -8.473 -0.720 1.00 33.94 242 LEU A C 1
ATOM 1942 O O . LEU A 1 242 ? -3.199 -8.264 -1.910 1.00 33.94 242 LEU A O 1
ATOM 1946 N N . PHE A 1 243 ? -1.983 -9.263 -0.340 1.00 37.50 243 PHE A N 1
ATOM 1947 C CA . PHE A 1 243 ? -1.020 -9.823 -1.278 1.00 37.50 243 PHE A CA 1
ATOM 1948 C C . PHE A 1 243 ? -0.949 -11.331 -1.095 1.00 37.50 243 PHE A C 1
ATOM 1950 O O . PHE A 1 243 ? -0.531 -11.817 -0.048 1.00 37.50 243 PHE A O 1
ATOM 1957 N N . SER A 1 244 ? -1.332 -12.031 -2.164 1.00 27.14 244 SER A N 1
ATOM 1958 C CA . SER A 1 244 ? -1.589 -13.469 -2.296 1.00 27.14 244 SER A CA 1
ATOM 1959 C C . SER A 1 244 ? -2.970 -13.891 -1.793 1.00 27.14 244 SER A C 1
ATOM 1961 O O . SER A 1 244 ? -3.365 -13.570 -0.680 1.00 27.14 244 SER A O 1
ATOM 1963 N N . GLY A 1 245 ? -3.714 -14.607 -2.641 1.00 27.98 245 GLY A N 1
ATOM 1964 C CA . GLY A 1 245 ? -5.051 -15.149 -2.374 1.00 27.98 245 GLY A CA 1
ATOM 1965 C C . GLY A 1 245 ? -5.112 -16.224 -1.281 1.00 27.98 245 GLY A C 1
ATOM 1966 O O . GLY A 1 245 ? -5.978 -17.087 -1.342 1.00 27.98 245 GLY A O 1
ATOM 1967 N N . ASP A 1 246 ? -4.225 -16.159 -0.291 1.00 25.44 246 ASP A N 1
ATOM 1968 C CA . ASP A 1 246 ? -4.205 -16.997 0.899 1.00 25.44 246 ASP A CA 1
ATOM 1969 C C . ASP A 1 246 ? -4.619 -16.167 2.118 1.00 25.44 246 ASP A C 1
ATOM 1971 O O . ASP A 1 246 ? -3.808 -15.657 2.901 1.00 25.44 246 ASP A O 1
ATOM 1975 N N . TRP A 1 247 ? -5.931 -16.076 2.322 1.00 34.31 247 TRP A N 1
ATOM 1976 C CA . TRP A 1 247 ? -6.496 -15.702 3.613 1.00 34.31 247 TRP A CA 1
ATOM 1977 C C . TRP A 1 247 ? -6.151 -16.789 4.632 1.00 34.31 247 TRP A C 1
ATOM 1979 O O . TRP A 1 247 ? -6.836 -17.804 4.720 1.00 34.31 247 TRP A O 1
ATOM 1989 N N . GLY A 1 248 ? -5.079 -16.6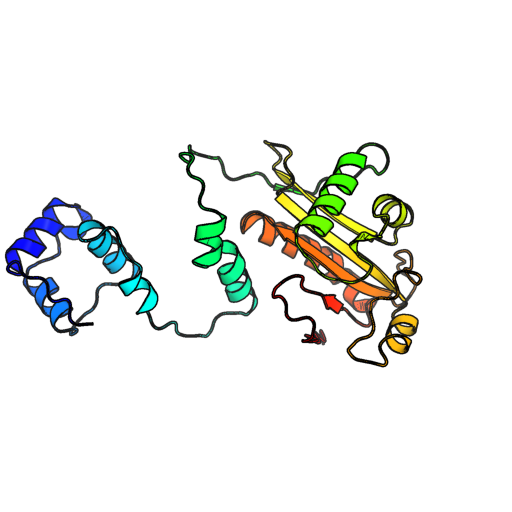16 5.409 1.00 30.20 248 GLY A N 1
ATOM 1990 C CA . GLY A 1 248 ? -4.806 -17.593 6.468 1.00 30.20 248 GLY A CA 1
ATOM 1991 C C . GLY A 1 248 ? -3.493 -17.508 7.229 1.00 30.20 248 GLY A C 1
ATOM 1992 O O . GLY A 1 248 ? -3.422 -18.044 8.336 1.00 30.20 248 GLY A O 1
ATOM 1993 N N . ARG A 1 249 ? -2.447 -16.832 6.739 1.00 30.31 249 ARG A N 1
ATOM 1994 C CA . ARG A 1 249 ? -1.197 -16.735 7.515 1.00 30.31 249 ARG A CA 1
ATOM 1995 C C . ARG A 1 249 ? -1.136 -15.450 8.329 1.00 30.31 249 ARG A C 1
ATOM 1997 O O . ARG A 1 249 ? -0.730 -14.398 7.856 1.00 30.31 249 ARG A O 1
ATOM 2004 N N . LYS A 1 250 ? -1.488 -15.583 9.612 1.00 35.88 250 LYS A N 1
ATOM 2005 C CA . LYS A 1 250 ? -1.129 -14.639 10.679 1.00 35.88 250 LYS A CA 1
ATOM 2006 C C . LYS A 1 250 ? 0.396 -14.451 10.702 1.00 35.88 250 LYS A C 1
ATOM 2008 O O . LYS A 1 250 ? 1.093 -15.221 11.358 1.00 35.88 250 LYS A O 1
ATOM 2013 N N . SER A 1 251 ? 0.932 -13.415 10.064 1.00 31.02 251 SER A N 1
ATOM 2014 C CA . SER A 1 251 ? 2.274 -12.929 10.394 1.00 31.02 251 SER A CA 1
ATOM 2015 C C . SER A 1 251 ? 2.171 -12.078 11.658 1.00 31.02 251 SER A C 1
ATOM 2017 O O . SER A 1 251 ? 1.806 -10.904 11.634 1.00 31.02 251 SER A O 1
ATOM 2019 N N . ARG A 1 252 ? 2.425 -12.722 12.799 1.00 31.36 252 ARG A N 1
ATOM 2020 C CA . ARG A 1 252 ? 2.485 -12.099 14.122 1.00 31.36 252 ARG A CA 1
ATOM 2021 C C . ARG A 1 252 ? 3.792 -11.300 14.210 1.00 31.36 252 ARG A C 1
ATOM 2023 O O . ARG A 1 252 ? 4.801 -11.835 14.652 1.00 31.36 252 ARG A O 1
ATOM 2030 N N . LEU A 1 253 ? 3.800 -10.039 13.787 1.00 28.86 253 LEU A N 1
ATOM 2031 C CA . LEU A 1 253 ? 4.927 -9.148 14.073 1.00 28.86 253 LEU A CA 1
ATOM 2032 C C . LEU A 1 253 ? 4.782 -8.645 15.511 1.00 28.86 253 LEU A C 1
ATOM 2034 O O . LEU A 1 253 ? 4.071 -7.684 15.791 1.00 28.86 253 LEU A O 1
ATOM 2038 N N . ARG A 1 254 ? 5.413 -9.357 16.451 1.00 23.38 254 ARG A N 1
ATOM 2039 C CA . ARG A 1 254 ? 5.730 -8.786 17.762 1.00 23.38 254 ARG A CA 1
ATOM 2040 C C . ARG A 1 254 ? 6.969 -7.922 17.565 1.00 23.38 254 ARG A C 1
ATOM 2042 O O . ARG A 1 254 ? 8.050 -8.468 17.382 1.00 23.38 254 ARG A O 1
ATOM 2049 N N . TYR A 1 255 ? 6.804 -6.607 17.582 1.00 27.72 255 TYR A N 1
ATOM 2050 C CA . TYR A 1 255 ? 7.935 -5.729 17.851 1.00 27.72 255 TYR A CA 1
ATOM 2051 C C . TYR A 1 255 ? 8.225 -5.847 19.351 1.00 27.72 255 TYR A C 1
ATOM 2053 O O . TYR A 1 255 ? 7.321 -5.638 20.164 1.00 27.72 255 TYR A O 1
ATOM 2061 N N . ALA A 1 256 ? 9.422 -6.337 19.677 1.00 27.00 256 ALA A N 1
ATOM 2062 C CA . ALA A 1 256 ? 9.971 -6.324 21.029 1.00 27.00 256 ALA A CA 1
ATOM 2063 C C . ALA A 1 256 ? 10.497 -4.924 21.358 1.00 27.00 256 ALA A C 1
ATOM 2065 O O . ALA A 1 256 ? 10.974 -4.254 20.413 1.00 27.00 256 ALA A O 1
#

Secondary structure (DSSP, 8-state):
------S-HHHHHHHHHHH-GGGTT--HHHHHHHHTTSS---HHHHHHHHHHH-S--HHHHTTPPP-----HHHHHHIIIIISHHHHHHH--SS-----PPP-EEEEPP-TTT-HHHHHHHHHHHHHTT---TTGGG--HHHHHHTT-EEEEEEEETTT--EEEEEEEEEEEHHHHHHH-SSTTPPP-GGG-----TTS-EEEEEEEEEESSHHHHHHHHHHHHHHHGGGTTTEEEEEE----SS-TT--------

Sequence (256 aa):
MKITLTPQQKGLSAYLNLASPEFVSIDSVSVSRWERGTTTPHPVRAIKILRTLTNDLMPYLTSLEWEDEEDIMSRMVYERFYSTKAAIYSASYSRVGNISAPIIIEKTIDPDADKTFFESIQHFLHTSQSGYPGLEALDLHYLYKTRKLLLNVYIDKQSLEIVGHNLAVFFDSTELDATFITPYSTLPFDKLKPYSKNAPLAICSLSRFATSESAFDIVHANFVRFMAPLLSLFKRSFIFGLFSGDWGRKSRLRYA

Foldseek 3Di:
DQPDDPDQLQVLLVLQVVVDVVSVPDHSVNVVCVNVVVDDPDPVVVVVSVVSVDPDCPVVVVPDDDDPPDDPVRVVQCVCCPDPVNVVVPDDPDDDDPDDDFDKDKDDDDLVPVVVVQVVVLVCCVPLPLVAPPPNVDPPSVCVVQQQKDKIFMARPPVRDTFWIWIKGKAQPVVQVVQPPDLPGGDPPVRRDHDDLPGQMEMETSDIDGNHPVRVVVSVVVVCVVCVVCVVSHPAYFYDDSPDPDSGDGPGPDDD

Radius of gyration: 25.29 Å; chains: 1; bounding box: 59×45×62 Å

pLDDT: mean 71.87, std 17.28, range [23.38, 92.5]